Protein AF-A0A9D3W595-F1 (afdb_monomer_lite)

pLDDT: mean 76.64, std 11.25, range [48.91, 92.5]

Foldseek 3Di:
DVVLVVLVVVVLVLLVLLLVLLVCVVVLLVLLVQLLVLQVVLVPDDPVSNVVSNVVSLVSLVVSLVVLVVSLVSLVVSLVVLVVSLVVSVVVLVVVLVVLVVVLVVLVVVVVVLVVVVVVVVVVVVVVVVVVVPPDPDPPPVVVVVVVVVVVVSVVVVVVSVVVNVVSVVVNVVSVVVCVLCVVLVVVLSVLSVQLSVLSVQLSVLSCCVNPVVPPVVVSSVSNVVSSVVNVVSSVVSSVSSVVSVVVVVVD

InterPro domains:
  IPR007749 Protein of unknown function DUF677 [PF05055] (2-248)
  IPR007749 Protein of unknown function DUF677 [PTHR31113] (1-241)

Secondary structure (DSSP, 8-state):
-HHHHHHHHHHHHHHHHHHHHHHHHHHHHHHHHHHHHHHHTGGGS-HHHHHHHHHHHHHHHHHHHHHHHHHHHHHHHHHHHHHHHHHHHHHHHHHHHHHHHHHHHHHHHHHHHHHHHHHHHHHHHHHHHHHHTTT-SS-HHHHHHHHHHHHHHHHHHHHHHHHHHHHHHHHHHHHHHHHHHHHHHHHHHHHH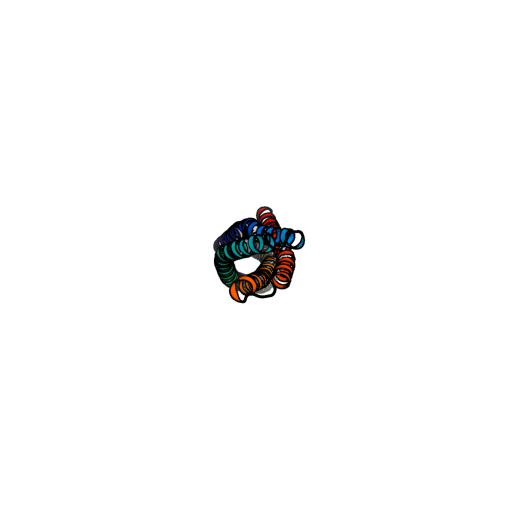HHHHHHHHHHHHHHHHHHHHH---HHHHHHHHHHHHHHHHHHHHHHHHHHHHHHHHHHH-

Organism: NCBI:txid47602

Sequence (252 aa):
MKEYFTDFEMTLKFCTALKDCLQHAPHNHGIIESALICYDEEDKLEVGTVEKNSVKALEELRRFKAVEELFVEEFLELKRMAHRRYESMQGKVHAWKKKLEKNVESWETRRRLSITLFVAAFILLVVFSVVELIIFAKPVITALASVLTSAIVPVETWCSKCWKRNKEKIKMKKLTIIMYIYGSSATTIWMHVQQLEIKKKSLLHSVDYVVTEGYTLKVGMDDINEKLKLVTPTVTDLLRETDEWSRKFRTD

Radius of gyration: 34.75 Å; chains: 1; bounding box: 66×36×113 Å

Structure (mmCIF, N/CA/C/O backbone):
data_AF-A0A9D3W595-F1
#
_entry.id   AF-A0A9D3W595-F1
#
loop_
_atom_site.group_PDB
_atom_site.id
_atom_site.type_symbol
_atom_site.label_atom_id
_atom_site.label_alt_id
_atom_site.label_comp_id
_atom_site.label_asym_id
_atom_site.label_entity_id
_atom_site.label_seq_id
_atom_site.pdbx_PDB_ins_code
_atom_site.Cartn_x
_atom_site.Cartn_y
_atom_site.Cartn_z
_atom_site.occupancy
_atom_site.B_iso_or_equiv
_atom_site.auth_seq_id
_atom_site.auth_comp_id
_atom_site.auth_asym_id
_atom_site.auth_atom_id
_atom_site.pdbx_PDB_model_num
ATOM 1 N N . MET A 1 1 ? 1.837 2.789 -23.198 1.00 53.19 1 MET A N 1
ATOM 2 C CA . MET A 1 1 ? 1.910 4.078 -22.470 1.00 53.19 1 MET A CA 1
ATOM 3 C C . MET A 1 1 ? 0.529 4.475 -21.973 1.00 53.19 1 MET A C 1
ATOM 5 O O . MET A 1 1 ? 0.410 4.610 -20.773 1.00 53.19 1 MET A O 1
ATOM 9 N N . LYS A 1 2 ? -0.517 4.545 -22.819 1.00 56.75 2 LYS A N 1
ATOM 10 C CA . LYS A 1 2 ? -1.908 4.737 -22.345 1.00 56.75 2 LYS A CA 1
ATOM 11 C C . LYS A 1 2 ? -2.347 3.703 -21.291 1.00 56.75 2 LYS A C 1
ATOM 13 O O . LYS A 1 2 ? -2.746 4.109 -20.216 1.00 56.75 2 LYS A O 1
ATOM 18 N N . GLU A 1 3 ? -2.133 2.406 -21.528 1.00 58.59 3 GLU A N 1
ATOM 19 C CA . GLU A 1 3 ? -2.429 1.355 -20.526 1.00 58.59 3 GLU A CA 1
ATOM 20 C C . GLU A 1 3 ? -1.683 1.528 -19.193 1.00 58.59 3 GLU A C 1
ATOM 22 O O . GLU A 1 3 ? -2.193 1.136 -18.153 1.00 58.59 3 GLU A O 1
ATOM 27 N N . TYR A 1 4 ? -0.497 2.147 -19.208 1.00 58.09 4 TYR A N 1
ATOM 28 C CA . TYR A 1 4 ? 0.258 2.422 -17.986 1.00 58.09 4 TYR A CA 1
ATOM 29 C C . TYR A 1 4 ? -0.389 3.553 -17.181 1.00 58.09 4 TYR A C 1
ATOM 31 O O . TYR A 1 4 ? -0.500 3.451 -15.968 1.00 58.09 4 TYR A O 1
ATOM 39 N N . PHE A 1 5 ? -0.874 4.601 -17.855 1.00 58.75 5 PHE A N 1
ATOM 40 C CA . PHE A 1 5 ? -1.645 5.658 -17.200 1.00 58.75 5 PHE A CA 1
ATOM 41 C C . PHE A 1 5 ? -2.949 5.120 -16.598 1.00 58.75 5 PHE A C 1
ATOM 43 O O . PHE A 1 5 ? -3.325 5.545 -15.516 1.00 58.75 5 PHE A O 1
ATOM 50 N N . THR A 1 6 ? -3.586 4.134 -17.236 1.00 63.81 6 THR A N 1
ATOM 51 C CA . THR A 1 6 ? -4.773 3.461 -16.687 1.00 63.81 6 THR A CA 1
ATOM 52 C C . THR A 1 6 ? -4.444 2.604 -15.461 1.00 63.81 6 THR A C 1
ATOM 54 O O . THR A 1 6 ? -5.160 2.642 -14.461 1.00 63.81 6 THR A O 1
ATOM 57 N N . ASP A 1 7 ? -3.355 1.831 -15.496 1.00 65.06 7 ASP A N 1
ATOM 58 C CA . ASP A 1 7 ? -2.923 1.046 -14.333 1.00 65.06 7 ASP A CA 1
ATOM 59 C C . ASP A 1 7 ? -2.454 1.948 -13.172 1.00 65.06 7 ASP A C 1
ATOM 61 O O . ASP A 1 7 ? -2.694 1.640 -12.001 1.00 65.06 7 ASP A O 1
ATOM 65 N N . PHE A 1 8 ? -1.890 3.108 -13.500 1.00 65.00 8 PHE A N 1
ATOM 66 C CA . PHE A 1 8 ? -1.497 4.153 -12.563 1.00 65.00 8 PHE A CA 1
ATOM 67 C C . PHE A 1 8 ? -2.690 4.861 -11.902 1.00 65.00 8 PHE A C 1
ATOM 69 O O . PHE A 1 8 ? -2.754 4.934 -10.678 1.00 65.00 8 PHE A O 1
ATOM 76 N N . GLU A 1 9 ? -3.671 5.310 -12.687 1.00 68.00 9 GLU A N 1
ATOM 77 C CA . GLU A 1 9 ? -4.906 5.928 -12.186 1.00 68.00 9 GLU A CA 1
ATOM 78 C C . GLU A 1 9 ? -5.642 4.993 -11.216 1.00 68.00 9 GLU A C 1
ATOM 80 O O . GLU A 1 9 ? -6.151 5.415 -10.182 1.00 68.00 9 GLU A O 1
ATOM 85 N N . MET A 1 10 ? -5.633 3.693 -11.508 1.00 67.69 10 MET A N 1
ATOM 86 C CA . MET A 1 10 ? -6.210 2.674 -10.631 1.00 67.69 10 MET A CA 1
ATOM 87 C C . MET A 1 10 ? -5.425 2.498 -9.322 1.00 67.69 10 MET A C 1
ATOM 89 O O . MET A 1 10 ? -6.029 2.215 -8.293 1.00 67.69 10 MET A O 1
ATOM 93 N N . THR A 1 11 ? -4.102 2.692 -9.328 1.00 69.00 11 THR A N 1
ATOM 94 C CA . THR A 1 11 ? -3.296 2.663 -8.092 1.00 69.00 11 THR A CA 1
ATOM 95 C C . THR A 1 11 ? -3.588 3.887 -7.221 1.00 69.00 11 THR A C 1
ATOM 97 O O . THR A 1 11 ? -3.739 3.751 -6.013 1.00 69.00 11 THR A O 1
ATOM 100 N N . LEU A 1 12 ? -3.749 5.068 -7.828 1.00 72.19 12 LEU A N 1
ATOM 101 C CA . LEU A 1 12 ? -4.189 6.269 -7.110 1.00 72.19 12 LEU A CA 1
ATOM 102 C C . LEU A 1 12 ? -5.572 6.077 -6.483 1.00 72.19 12 LEU A C 1
ATOM 104 O O . LEU A 1 12 ? -5.742 6.386 -5.309 1.00 72.19 12 LEU A O 1
ATOM 108 N N . LYS A 1 13 ? -6.526 5.499 -7.225 1.00 77.06 13 LYS A N 1
ATOM 109 C CA . LYS A 1 13 ? -7.856 5.153 -6.695 1.00 77.06 13 LYS A CA 1
ATOM 110 C C . LYS A 1 13 ? -7.771 4.204 -5.501 1.00 77.06 13 LYS A C 1
ATOM 112 O O . LYS A 1 13 ? -8.481 4.412 -4.526 1.00 77.06 13 LYS A O 1
ATOM 117 N N . PHE A 1 14 ? -6.882 3.208 -5.549 1.00 76.50 14 PHE A N 1
ATOM 118 C CA . PHE A 1 14 ? -6.634 2.334 -4.401 1.00 76.50 14 PHE A CA 1
ATOM 119 C C . PHE A 1 14 ? -6.096 3.110 -3.196 1.00 76.50 14 PHE A C 1
ATOM 121 O O . PHE A 1 14 ? -6.620 2.949 -2.104 1.00 76.50 14 PHE A O 1
ATOM 128 N N . CYS A 1 15 ? -5.084 3.960 -3.375 1.00 75.69 15 CYS A N 1
ATOM 129 C CA . CYS A 1 15 ? -4.533 4.754 -2.277 1.00 75.69 15 CYS A CA 1
ATOM 130 C C . CYS A 1 15 ? -5.567 5.711 -1.673 1.00 75.69 15 CYS A C 1
ATOM 132 O O . CYS A 1 15 ? -5.591 5.882 -0.459 1.00 75.69 15 CYS A O 1
ATOM 134 N N . THR A 1 16 ? -6.450 6.287 -2.491 1.00 82.75 16 THR A N 1
ATOM 135 C CA . THR A 1 16 ? -7.589 7.073 -2.003 1.00 82.75 16 THR A CA 1
ATOM 136 C C . THR A 1 16 ? -8.548 6.212 -1.187 1.00 82.75 16 THR A C 1
ATOM 138 O O . THR A 1 16 ? -8.807 6.547 -0.042 1.00 82.75 16 THR A O 1
ATOM 141 N N . ALA A 1 17 ? -8.989 5.067 -1.712 1.00 83.50 17 ALA A N 1
ATOM 142 C CA . ALA A 1 17 ? -9.904 4.182 -0.991 1.00 83.50 17 ALA A CA 1
ATOM 143 C C . ALA A 1 17 ? -9.291 3.624 0.309 1.00 83.50 17 ALA A C 1
ATOM 145 O O . ALA A 1 17 ? -9.959 3.542 1.333 1.00 83.50 17 ALA A O 1
ATOM 146 N N . LEU A 1 18 ? -7.995 3.298 0.296 1.00 82.94 18 LEU A N 1
ATOM 147 C CA . LEU A 1 18 ? -7.250 2.894 1.485 1.00 82.94 18 LEU A CA 1
ATOM 148 C C . LEU A 1 18 ? -7.195 4.024 2.514 1.00 82.94 18 LEU A C 1
ATOM 150 O O . LEU A 1 18 ? -7.397 3.775 3.697 1.00 82.94 18 LEU A O 1
ATOM 154 N N . LYS A 1 19 ? -6.937 5.261 2.079 1.00 84.56 19 LYS A N 1
ATOM 155 C CA . LYS A 1 19 ? -6.944 6.432 2.957 1.00 84.56 19 LYS A CA 1
ATOM 156 C C . LYS A 1 19 ? -8.323 6.656 3.571 1.00 84.56 19 LYS A C 1
ATOM 158 O O . LYS A 1 19 ? -8.397 6.847 4.780 1.00 84.56 19 LYS A O 1
ATOM 163 N N . ASP A 1 20 ? -9.378 6.603 2.767 1.00 85.12 20 ASP A N 1
ATOM 164 C CA . ASP A 1 20 ? -10.755 6.794 3.225 1.00 85.12 20 ASP A CA 1
ATOM 165 C C . ASP A 1 20 ? -11.130 5.722 4.261 1.00 85.12 20 ASP A C 1
ATOM 167 O O . ASP A 1 20 ? -11.595 6.059 5.350 1.00 85.12 20 ASP A O 1
ATOM 171 N N . CYS A 1 21 ? -10.803 4.452 3.995 1.00 84.12 21 CYS A N 1
ATOM 172 C CA . CYS A 1 21 ? -10.970 3.350 4.945 1.00 84.12 21 CYS A CA 1
ATOM 173 C C . CYS A 1 21 ? -10.198 3.619 6.253 1.00 84.12 21 CYS A C 1
ATOM 175 O O . CYS A 1 21 ? -10.770 3.619 7.343 1.00 84.12 21 CYS A O 1
ATOM 177 N N . LEU A 1 22 ? -8.906 3.960 6.176 1.00 82.88 22 LEU A N 1
ATOM 178 C CA . LEU A 1 22 ? -8.076 4.250 7.355 1.00 82.88 22 LEU A CA 1
ATOM 179 C C . LEU A 1 22 ? -8.536 5.477 8.151 1.00 82.88 22 LEU A C 1
ATOM 181 O O . LEU A 1 22 ? -8.319 5.522 9.359 1.00 82.88 22 LEU A O 1
ATOM 185 N N . GLN A 1 23 ? -9.171 6.463 7.514 1.00 82.62 23 GLN A N 1
ATOM 186 C CA . GLN A 1 23 ? -9.738 7.631 8.196 1.00 82.62 23 GLN A CA 1
ATOM 187 C C . GLN A 1 23 ? -10.913 7.280 9.116 1.00 82.62 23 GLN A C 1
ATOM 189 O O . GLN A 1 23 ? -11.239 8.076 9.994 1.00 82.62 23 GLN A O 1
ATOM 194 N N . HIS A 1 24 ? -11.511 6.097 8.962 1.00 75.31 24 HIS A N 1
ATOM 195 C CA . HIS A 1 24 ? -12.567 5.606 9.847 1.00 75.31 24 HIS A CA 1
ATOM 196 C C . HIS A 1 24 ? -11.994 4.900 11.090 1.00 75.31 24 HIS A C 1
ATOM 198 O O . HIS A 1 24 ? -12.645 4.857 12.133 1.00 75.31 24 HIS A O 1
ATOM 204 N N . ALA A 1 25 ? -10.741 4.432 11.045 1.00 75.25 25 ALA A N 1
ATOM 205 C CA . ALA A 1 25 ? -10.099 3.750 12.171 1.00 75.25 25 ALA A CA 1
ATOM 206 C C . ALA A 1 25 ? -10.008 4.592 13.470 1.00 75.25 25 ALA A C 1
ATOM 208 O O . ALA A 1 25 ? -10.233 4.022 14.538 1.00 75.25 25 ALA A O 1
ATOM 209 N N . PRO A 1 26 ? -9.752 5.920 13.440 1.00 72.75 26 PRO A N 1
ATOM 210 C CA . PRO A 1 26 ? -9.815 6.769 14.632 1.00 72.75 26 PRO A CA 1
ATOM 211 C C . PRO A 1 26 ? -11.189 6.794 15.311 1.00 72.75 26 PRO A C 1
ATOM 213 O O . PRO A 1 26 ? -11.261 6.880 16.534 1.00 72.75 26 PRO A O 1
ATOM 216 N N . HIS A 1 27 ? -12.281 6.694 14.545 1.00 72.81 27 HIS A N 1
ATOM 217 C CA . HIS A 1 27 ? -13.623 6.631 15.126 1.00 72.81 27 HIS A CA 1
ATOM 218 C C . HIS A 1 27 ? -13.814 5.328 15.914 1.00 72.81 27 HIS A C 1
ATOM 220 O O . HIS A 1 27 ? -14.275 5.359 17.054 1.00 72.81 27 HIS A O 1
ATOM 226 N N . ASN A 1 28 ? -13.354 4.203 15.361 1.00 75.69 28 ASN A N 1
ATOM 227 C CA . ASN A 1 28 ? -13.365 2.910 16.047 1.00 75.69 28 ASN A CA 1
ATOM 228 C C . ASN A 1 28 ? -12.458 2.921 17.287 1.00 75.69 28 ASN A C 1
ATOM 230 O O . ASN A 1 28 ? -12.824 2.367 18.322 1.00 75.69 28 ASN A O 1
ATOM 234 N N . HIS A 1 29 ? -11.300 3.589 17.208 1.00 81.25 29 HIS A N 1
ATOM 235 C CA . HIS A 1 29 ? -10.401 3.767 18.352 1.00 81.25 29 HIS A CA 1
ATOM 236 C C . HIS A 1 29 ? -11.083 4.507 19.512 1.00 81.25 29 HIS A C 1
ATOM 238 O O . HIS A 1 29 ? -10.918 4.102 20.657 1.00 81.25 29 HIS A O 1
ATOM 244 N N . GLY A 1 30 ? -11.936 5.499 19.235 1.00 81.88 30 GLY A N 1
ATOM 245 C CA . GLY A 1 30 ? -12.701 6.187 20.280 1.00 81.88 30 GLY A CA 1
ATOM 246 C C . GLY A 1 30 ? -13.684 5.279 21.035 1.00 81.88 30 GLY A C 1
ATOM 247 O O . GLY A 1 30 ? -13.904 5.471 22.230 1.00 81.88 30 GLY A O 1
ATOM 248 N N . ILE A 1 31 ? -14.250 4.261 20.375 1.00 82.94 31 ILE A N 1
ATOM 249 C CA . ILE A 1 31 ? -15.171 3.300 21.011 1.00 82.94 31 ILE A CA 1
ATOM 250 C C . ILE A 1 31 ? -14.407 2.397 21.989 1.00 82.94 31 ILE A C 1
ATOM 252 O O . ILE A 1 31 ? -14.828 2.213 23.129 1.00 82.94 31 ILE A O 1
ATOM 256 N N . ILE A 1 32 ? -13.252 1.870 21.577 1.00 87.81 32 ILE A N 1
ATOM 257 C CA . ILE A 1 32 ? -12.442 0.998 22.438 1.00 87.81 32 ILE A CA 1
ATOM 258 C C . ILE A 1 32 ? -11.729 1.772 23.557 1.00 87.81 32 ILE A C 1
ATOM 260 O O . ILE A 1 32 ? -11.641 1.271 24.673 1.00 87.81 32 ILE A O 1
ATOM 264 N N . GLU A 1 33 ? -11.303 3.017 23.320 1.00 87.81 33 GLU A N 1
ATOM 265 C CA . GLU A 1 33 ? -10.807 3.908 24.379 1.00 87.81 33 GLU A CA 1
ATOM 266 C C . GLU A 1 33 ? -11.900 4.217 25.409 1.00 87.81 33 GLU A C 1
ATOM 268 O O . GLU A 1 33 ? -11.629 4.227 26.607 1.00 87.81 33 GLU A O 1
ATOM 273 N N . SER A 1 34 ? -13.151 4.389 24.968 1.00 85.62 34 SER A N 1
ATOM 274 C CA . SER A 1 34 ? -14.289 4.567 25.879 1.00 85.62 34 SER A CA 1
ATOM 275 C C . SER A 1 34 ? -14.518 3.335 26.758 1.00 85.62 34 SER A C 1
ATOM 277 O O . SER A 1 34 ? -14.794 3.486 27.949 1.00 85.62 34 SER A O 1
ATOM 279 N N . ALA A 1 35 ? -14.359 2.125 26.206 1.00 84.56 35 ALA A N 1
ATOM 280 C CA . ALA A 1 35 ? -14.420 0.883 26.977 1.00 84.56 35 ALA A CA 1
ATOM 281 C C . ALA A 1 35 ? -13.312 0.816 28.043 1.00 84.56 35 ALA A C 1
ATOM 283 O O . ALA A 1 35 ? -13.590 0.474 29.192 1.00 84.56 35 ALA A O 1
ATOM 284 N N . LEU A 1 36 ? -12.083 1.202 27.680 1.00 86.38 36 LEU A N 1
ATOM 285 C CA . LEU A 1 36 ? -10.942 1.252 28.599 1.00 86.38 36 LEU A CA 1
ATOM 286 C C . LEU A 1 36 ? -11.150 2.284 29.717 1.00 86.38 36 LEU A C 1
ATOM 288 O O . LEU A 1 36 ? -10.900 1.970 30.873 1.00 86.38 36 LEU A O 1
ATOM 292 N N . ILE A 1 37 ? -11.660 3.481 29.405 1.00 84.75 37 ILE A N 1
ATOM 293 C CA . ILE A 1 37 ? -11.951 4.523 30.408 1.00 84.75 37 ILE A CA 1
ATOM 294 C C . ILE A 1 37 ? -13.039 4.062 31.383 1.00 84.75 37 ILE A C 1
ATOM 296 O O . ILE A 1 37 ? -12.880 4.226 32.590 1.00 84.75 37 ILE A O 1
ATOM 300 N N . CYS A 1 38 ? -14.122 3.452 30.881 1.00 79.19 38 CYS A N 1
ATOM 301 C CA . CYS A 1 38 ? -15.185 2.924 31.743 1.00 79.19 38 CYS A CA 1
ATOM 302 C C . CYS A 1 38 ? -14.648 1.880 32.736 1.00 79.19 38 CYS A C 1
ATOM 304 O O . CYS A 1 38 ? -15.142 1.807 33.857 1.00 79.19 38 CYS A O 1
ATOM 306 N N . TYR A 1 39 ? -13.629 1.114 32.336 1.00 75.50 39 TYR A N 1
ATOM 307 C CA . TYR A 1 39 ? -12.964 0.130 33.184 1.00 75.50 39 TYR A CA 1
ATOM 308 C C . TYR A 1 39 ? -11.933 0.747 34.153 1.00 75.50 39 TYR A C 1
ATOM 310 O O . TYR A 1 39 ? -11.857 0.357 35.311 1.00 75.50 39 TYR A O 1
ATOM 318 N N . ASP A 1 40 ? -11.160 1.753 33.741 1.00 71.19 40 ASP A N 1
ATOM 319 C CA . ASP A 1 40 ? -10.151 2.402 34.602 1.00 71.19 40 ASP A CA 1
ATOM 320 C C . ASP A 1 40 ? -10.785 3.201 35.765 1.00 71.19 40 ASP A C 1
ATOM 322 O O . ASP A 1 40 ? -10.193 3.383 36.834 1.00 71.19 40 ASP A O 1
ATOM 326 N N . GLU A 1 41 ? -12.023 3.672 35.578 1.00 66.12 41 GLU A N 1
ATOM 327 C CA . GLU A 1 41 ? -12.846 4.285 36.630 1.00 66.12 41 GLU A CA 1
ATOM 328 C C . GLU A 1 41 ? -13.334 3.262 37.678 1.00 66.12 41 GLU A C 1
ATOM 330 O O . GLU A 1 41 ? -13.739 3.641 38.776 1.00 66.12 41 GLU A O 1
ATOM 335 N N . GLU A 1 42 ? -13.258 1.967 37.370 1.00 55.41 42 GLU A N 1
ATOM 336 C CA . GLU A 1 42 ? -13.747 0.846 38.174 1.00 55.41 42 GLU A CA 1
ATOM 337 C C . GLU A 1 42 ? -12.801 0.460 39.326 1.00 55.41 42 GLU A C 1
ATOM 339 O O . GLU A 1 42 ? -13.266 0.158 40.424 1.00 55.41 42 GLU A O 1
ATOM 344 N N . ASP A 1 43 ? -11.478 0.583 39.135 1.00 53.66 43 ASP A N 1
ATOM 345 C CA . ASP A 1 43 ? -10.440 0.291 40.154 1.00 53.66 43 ASP A CA 1
ATOM 346 C C . ASP A 1 43 ? -10.459 1.317 41.325 1.00 53.66 43 ASP A C 1
ATOM 348 O O . ASP A 1 43 ? -9.699 1.193 42.287 1.00 53.66 43 ASP A O 1
ATOM 352 N N . LYS A 1 44 ? -11.320 2.352 41.260 1.00 55.84 44 LYS A N 1
ATOM 353 C CA . LYS A 1 44 ? -11.385 3.492 42.203 1.00 55.84 44 LYS A CA 1
ATOM 354 C C . LYS A 1 44 ? -12.693 3.610 43.005 1.00 55.84 44 LYS A C 1
ATOM 356 O O . LYS A 1 44 ? -12.813 4.557 43.784 1.00 55.84 44 LYS A O 1
ATOM 361 N N . LEU A 1 45 ? -13.672 2.715 42.831 1.00 53.62 45 LEU A N 1
ATOM 362 C CA . LEU A 1 45 ? -15.041 2.891 43.356 1.00 53.62 45 LEU A CA 1
ATOM 363 C C . LEU A 1 45 ? -15.571 1.697 44.179 1.00 53.62 45 LEU A C 1
ATOM 365 O O . LEU A 1 45 ? -15.079 0.577 44.086 1.00 53.62 45 LEU A O 1
ATOM 369 N N . GLU A 1 46 ? -16.595 1.955 45.009 1.00 51.59 46 GLU A N 1
ATOM 370 C CA . GLU A 1 46 ? -17.274 0.963 45.864 1.00 51.59 46 GLU A CA 1
ATOM 371 C C . GLU A 1 46 ? -17.899 -0.202 45.066 1.00 51.59 46 GLU A C 1
ATOM 373 O O . GLU A 1 46 ? -18.345 -0.024 43.931 1.00 51.59 46 GLU A O 1
ATOM 378 N N . VAL A 1 47 ? -18.022 -1.376 45.706 1.00 54.62 47 VAL A N 1
ATOM 379 C CA . VAL A 1 47 ? -18.420 -2.682 45.126 1.00 54.62 47 VAL A CA 1
ATOM 380 C C . VAL A 1 47 ? -19.671 -2.638 44.225 1.00 54.62 47 VAL A C 1
ATOM 382 O O . VAL A 1 47 ? -19.722 -3.350 43.230 1.00 54.62 47 VAL A O 1
ATOM 385 N N . GLY A 1 48 ? -20.663 -1.785 44.512 1.00 53.91 48 GLY A N 1
ATOM 386 C CA . GLY A 1 48 ? -21.880 -1.655 43.688 1.00 53.91 48 GLY A CA 1
ATOM 387 C C . GLY A 1 48 ? -21.716 -0.839 42.396 1.00 53.91 48 GLY A C 1
ATOM 388 O O . GLY A 1 48 ? -22.534 -0.946 41.485 1.00 53.91 48 GLY A O 1
ATOM 389 N N . THR A 1 49 ? -20.661 -0.029 42.291 1.00 58.62 49 THR A N 1
ATOM 390 C CA . THR A 1 49 ? -20.354 0.777 41.094 1.00 58.62 49 THR A CA 1
ATOM 391 C C . THR A 1 49 ? -19.479 -0.003 40.105 1.00 58.62 49 THR A C 1
ATOM 393 O O . THR A 1 49 ? -19.556 0.226 38.899 1.00 58.62 49 THR A O 1
ATOM 396 N N . VAL A 1 50 ? -18.729 -0.986 40.616 1.00 60.47 50 VAL A N 1
ATOM 397 C CA . VAL A 1 50 ? -17.861 -1.903 39.859 1.00 60.47 50 VAL A CA 1
ATOM 398 C C . VAL A 1 50 ? -18.653 -2.769 38.869 1.00 60.47 50 VAL A C 1
ATOM 400 O O . VAL A 1 50 ? -18.266 -2.937 37.718 1.00 60.47 50 VAL A O 1
ATOM 403 N N . GLU A 1 51 ? -19.819 -3.280 39.266 1.00 65.56 51 GLU A N 1
ATOM 404 C CA . GLU A 1 51 ? -20.649 -4.118 38.384 1.00 65.56 51 GLU A CA 1
ATOM 405 C C . GLU A 1 51 ? -21.305 -3.311 37.245 1.00 65.56 51 GLU A C 1
ATOM 407 O O . GLU A 1 51 ? -21.456 -3.784 36.121 1.00 65.56 51 GLU A O 1
ATOM 412 N N . LYS A 1 52 ? -21.660 -2.046 37.498 1.00 70.19 52 LYS A N 1
ATOM 413 C CA . LYS A 1 52 ? -22.299 -1.178 36.497 1.00 70.19 52 LYS A CA 1
ATOM 414 C C . LYS A 1 52 ? -21.322 -0.722 35.410 1.00 70.19 52 LYS A C 1
ATOM 416 O O . LYS A 1 52 ? -21.694 -0.650 34.236 1.00 70.19 52 LYS A O 1
ATOM 421 N N . ASN A 1 53 ? -20.094 -0.394 35.796 1.00 69.81 53 ASN A N 1
ATOM 422 C CA . ASN A 1 53 ? -19.061 0.061 34.870 1.00 69.81 53 ASN A CA 1
ATOM 423 C C . ASN A 1 53 ? -18.560 -1.080 33.967 1.00 69.81 53 ASN A C 1
ATOM 425 O O . ASN A 1 53 ? -18.314 -0.848 32.782 1.00 69.81 53 ASN A O 1
ATOM 429 N N . SER A 1 54 ? -18.561 -2.320 34.460 1.00 75.38 54 SER A N 1
ATOM 430 C CA . SER A 1 54 ? -18.032 -3.480 33.731 1.00 75.38 54 SER A CA 1
ATOM 431 C C . SER A 1 54 ? -19.018 -3.934 32.670 1.00 75.38 54 SER A C 1
ATOM 433 O O . SER A 1 54 ? -18.633 -4.229 31.537 1.00 75.38 54 SER A O 1
ATOM 435 N N . VAL A 1 55 ? -20.315 -3.874 32.986 1.00 82.25 55 VAL A N 1
ATOM 436 C CA . VAL A 1 55 ? -21.398 -4.024 32.007 1.00 82.25 55 VAL A CA 1
ATOM 437 C C . VAL A 1 55 ? -21.274 -2.984 30.891 1.00 82.25 55 VAL A C 1
ATOM 439 O O . VAL A 1 55 ? -21.369 -3.341 29.716 1.00 82.25 55 VAL A O 1
ATOM 442 N N . LYS A 1 56 ? -21.004 -1.719 31.237 1.00 84.88 56 LYS A N 1
ATOM 443 C CA . LYS A 1 56 ? -20.830 -0.639 30.257 1.00 84.88 56 LYS A CA 1
ATOM 444 C C . LYS A 1 56 ? -19.577 -0.838 29.394 1.00 84.88 56 LYS A C 1
ATOM 446 O O . LYS A 1 56 ? -19.647 -0.675 28.180 1.00 84.88 56 LYS A O 1
ATOM 451 N N . ALA A 1 57 ? -18.452 -1.243 29.984 1.00 85.50 57 ALA A N 1
ATOM 452 C CA . ALA A 1 57 ? -17.225 -1.544 29.248 1.00 85.50 57 ALA A CA 1
ATOM 453 C C . ALA A 1 57 ? -17.426 -2.712 28.264 1.00 85.50 57 ALA A C 1
ATOM 455 O O . ALA A 1 57 ? -17.009 -2.631 27.110 1.00 85.50 57 ALA A O 1
ATOM 456 N N . LEU A 1 58 ? -18.132 -3.771 28.676 1.00 87.06 58 LEU A N 1
ATOM 457 C CA . LEU A 1 58 ? -18.484 -4.895 27.801 1.00 87.06 58 LEU A CA 1
ATOM 458 C C . LEU A 1 58 ? -19.440 -4.491 26.669 1.00 87.06 58 LEU A C 1
ATOM 460 O O . LEU A 1 58 ? -19.322 -5.002 25.555 1.00 87.06 58 LEU A O 1
ATOM 464 N N . GLU A 1 59 ? -20.388 -3.590 26.925 1.00 89.31 59 GLU A N 1
ATOM 465 C CA . GLU A 1 59 ? -21.273 -3.039 25.893 1.00 89.31 59 GLU A CA 1
ATOM 466 C C . GLU A 1 59 ? -20.485 -2.244 24.841 1.00 89.31 59 GLU A C 1
ATOM 468 O O . GLU A 1 59 ? -20.653 -2.467 23.639 1.00 89.31 59 GLU A O 1
ATOM 473 N N . GLU A 1 60 ? -19.562 -1.389 25.280 1.00 89.50 60 GLU A N 1
ATOM 474 C CA . GLU A 1 60 ? -18.664 -0.640 24.397 1.00 89.50 60 GLU A CA 1
ATOM 475 C C . GLU A 1 60 ? -17.745 -1.575 23.590 1.00 89.50 60 GLU A C 1
ATOM 477 O O . GLU A 1 60 ? -17.592 -1.387 22.382 1.00 89.50 60 GLU A O 1
ATOM 482 N N . LEU A 1 61 ? -17.213 -2.646 24.196 1.00 90.25 61 LEU A N 1
ATOM 483 C CA . LEU A 1 61 ? -16.435 -3.665 23.479 1.00 90.25 61 LEU A CA 1
ATOM 484 C C . LEU A 1 61 ? -17.253 -4.397 22.407 1.00 90.25 61 LEU A C 1
ATOM 486 O O . LEU A 1 61 ? -16.750 -4.634 21.306 1.00 90.25 61 LEU A O 1
ATOM 490 N N . ARG A 1 62 ? -18.522 -4.729 22.682 1.00 90.38 62 ARG A N 1
ATOM 491 C CA . ARG A 1 62 ? -19.426 -5.318 21.677 1.00 90.38 62 ARG A CA 1
ATOM 492 C C . ARG A 1 62 ? -19.692 -4.349 20.530 1.00 90.38 62 ARG A C 1
ATOM 494 O O . ARG A 1 62 ? -19.681 -4.764 19.372 1.00 90.38 62 ARG A O 1
ATOM 501 N N . ARG A 1 63 ? -19.892 -3.062 20.837 1.00 89.81 63 ARG A N 1
ATOM 502 C CA . ARG A 1 63 ? -20.073 -2.020 19.817 1.00 89.81 63 ARG A CA 1
ATOM 503 C C . ARG A 1 63 ? -18.817 -1.859 18.968 1.00 89.81 63 ARG A C 1
ATOM 505 O O . ARG A 1 63 ? -18.923 -1.813 17.747 1.00 89.81 63 ARG A O 1
ATOM 512 N N . PHE A 1 64 ? -17.641 -1.835 19.595 1.00 90.12 64 PHE A N 1
ATOM 513 C CA . PHE A 1 64 ? -16.362 -1.807 18.891 1.00 90.12 64 PHE A CA 1
ATOM 514 C C . PHE A 1 64 ? -16.231 -3.005 17.951 1.00 90.12 64 PHE A C 1
ATOM 516 O O . PHE A 1 64 ? -15.976 -2.805 16.769 1.00 90.12 64 PHE A O 1
ATOM 523 N N . LYS A 1 65 ? -16.470 -4.229 18.443 1.00 88.62 65 LYS A N 1
ATOM 524 C CA . LYS A 1 65 ? -16.383 -5.454 17.637 1.00 88.62 65 LYS A CA 1
ATOM 525 C C . LYS A 1 65 ? -17.246 -5.368 16.374 1.00 88.62 65 LYS A C 1
ATOM 527 O O . LYS A 1 65 ? -16.739 -5.617 15.287 1.00 88.62 65 LYS A O 1
ATOM 532 N N . ALA A 1 66 ? -18.507 -4.951 16.503 1.00 88.88 66 ALA A N 1
ATOM 533 C CA . ALA A 1 66 ? -19.425 -4.846 15.368 1.00 88.88 66 ALA A CA 1
ATOM 534 C C . ALA A 1 66 ? -18.954 -3.845 14.295 1.00 88.88 66 ALA A C 1
ATOM 536 O O . ALA A 1 66 ? -19.057 -4.120 13.102 1.00 88.88 66 ALA A O 1
ATOM 537 N N . VAL A 1 67 ? -18.427 -2.687 14.704 1.00 87.31 67 VAL A N 1
ATOM 538 C CA . VAL A 1 67 ? -17.930 -1.667 13.762 1.00 87.31 67 VAL A CA 1
ATOM 539 C C . VAL A 1 67 ? -16.576 -2.073 13.167 1.00 87.31 67 VAL A C 1
ATOM 541 O O . VAL A 1 67 ? -16.302 -1.838 11.990 1.00 87.31 67 VAL A O 1
ATOM 544 N N . GLU A 1 68 ? -15.722 -2.704 13.965 1.00 86.88 68 GLU A N 1
ATOM 545 C CA . GLU A 1 68 ? -14.382 -3.113 13.560 1.00 86.88 68 GLU A CA 1
ATOM 546 C C . GLU A 1 68 ? -14.401 -4.311 12.597 1.00 86.88 68 GLU A C 1
ATOM 548 O O . GLU A 1 68 ? -13.583 -4.360 11.682 1.00 86.88 68 GLU A O 1
ATOM 553 N N . GLU A 1 69 ? -15.349 -5.242 12.732 1.00 85.31 69 GLU A N 1
ATOM 554 C CA . GLU A 1 69 ? -15.537 -6.339 11.770 1.00 85.31 69 GLU A CA 1
ATOM 555 C C . GLU A 1 69 ? -15.866 -5.819 10.361 1.00 85.31 69 GLU A C 1
ATOM 557 O O . GLU A 1 69 ? -15.261 -6.278 9.389 1.00 85.31 69 GLU A O 1
ATOM 562 N N . LEU A 1 70 ? -16.735 -4.805 10.252 1.00 85.62 70 LEU A N 1
ATOM 563 C CA . LEU A 1 70 ? -17.055 -4.144 8.979 1.00 85.62 70 LEU A CA 1
ATOM 564 C C . LEU A 1 70 ? -15.821 -3.469 8.365 1.00 85.62 70 LEU A C 1
ATOM 566 O O . LEU A 1 70 ? -15.550 -3.620 7.173 1.00 85.62 70 LEU A O 1
ATOM 570 N N . PHE A 1 71 ? -15.039 -2.766 9.190 1.00 85.56 71 PHE A N 1
ATOM 571 C CA . PHE A 1 71 ? -13.783 -2.155 8.757 1.00 85.56 71 PHE A CA 1
ATOM 572 C C . PHE A 1 71 ? -12.785 -3.205 8.246 1.00 85.56 71 PHE A C 1
ATOM 574 O O . PHE A 1 71 ? -12.163 -3.017 7.200 1.00 85.56 71 PHE A O 1
ATOM 581 N N . VAL A 1 72 ? -12.619 -4.323 8.962 1.00 85.62 72 VAL A N 1
ATOM 582 C CA . VAL A 1 72 ? -11.691 -5.391 8.563 1.00 85.62 72 VAL A CA 1
ATOM 583 C C . VAL A 1 72 ? -12.121 -6.031 7.246 1.00 85.62 72 VAL A C 1
ATOM 585 O O . VAL A 1 72 ? -11.258 -6.321 6.416 1.00 85.62 72 VAL A O 1
ATOM 588 N N . GLU A 1 73 ? -13.418 -6.232 7.018 1.00 87.44 73 GLU A N 1
ATOM 589 C CA . GLU A 1 73 ? -13.925 -6.764 5.751 1.00 87.44 73 GLU A CA 1
ATOM 590 C C . GLU A 1 73 ? -13.594 -5.838 4.569 1.00 87.44 73 GLU A C 1
ATOM 592 O O . GLU A 1 73 ? -12.958 -6.281 3.604 1.00 87.44 73 GLU A O 1
ATOM 597 N N . GLU A 1 74 ? -13.922 -4.547 4.684 1.00 86.44 74 GLU A N 1
ATOM 598 C CA . GLU A 1 74 ? -13.605 -3.531 3.672 1.00 86.44 74 GLU A CA 1
ATOM 599 C C . GLU A 1 74 ? -12.091 -3.458 3.411 1.00 86.44 74 GLU A C 1
ATOM 601 O O . GLU A 1 74 ? -11.621 -3.499 2.267 1.00 86.44 74 GLU A O 1
ATOM 606 N N . PHE A 1 75 ? -11.296 -3.430 4.481 1.00 85.06 75 PHE A N 1
ATOM 607 C CA . PHE A 1 75 ? -9.841 -3.387 4.403 1.00 85.06 75 PHE A CA 1
ATOM 608 C C . PHE A 1 75 ? -9.252 -4.618 3.695 1.00 85.06 75 PHE A C 1
ATOM 610 O O . PHE A 1 75 ? -8.340 -4.497 2.866 1.00 85.06 75 PHE A O 1
ATOM 617 N N . LEU A 1 76 ? -9.762 -5.819 3.984 1.00 85.88 76 LEU A N 1
ATOM 618 C CA . LEU A 1 76 ? -9.311 -7.057 3.346 1.00 85.88 76 LEU A CA 1
ATOM 619 C C . LEU A 1 76 ? -9.683 -7.104 1.862 1.00 85.88 76 LEU A C 1
ATOM 621 O O . LEU A 1 76 ? -8.903 -7.619 1.048 1.00 85.88 76 LEU A O 1
ATOM 625 N N . GLU A 1 77 ? -10.840 -6.559 1.489 1.00 88.00 77 GLU A N 1
ATOM 626 C CA . GLU A 1 77 ? -11.231 -6.424 0.091 1.00 88.00 77 GLU A CA 1
ATOM 627 C C . GLU A 1 77 ? -10.285 -5.474 -0.656 1.00 88.00 77 GLU A C 1
ATOM 629 O O . GLU A 1 77 ? -9.722 -5.850 -1.694 1.00 88.00 77 GLU A O 1
ATOM 634 N N . LEU A 1 78 ? -10.011 -4.299 -0.080 1.00 84.50 78 LEU A N 1
ATOM 635 C CA . LEU A 1 78 ? -9.039 -3.330 -0.593 1.00 84.50 78 LEU A CA 1
ATOM 636 C C . LEU A 1 78 ? -7.651 -3.955 -0.762 1.00 84.50 78 LEU A C 1
ATOM 638 O O . LEU A 1 78 ? -7.052 -3.858 -1.839 1.00 84.50 78 LEU A O 1
ATOM 642 N N . LYS A 1 79 ? -7.161 -4.682 0.248 1.00 83.25 79 LYS A N 1
ATOM 643 C CA . LYS A 1 79 ? -5.894 -5.424 0.177 1.00 83.25 79 LYS A CA 1
ATOM 644 C C . LYS A 1 79 ? -5.888 -6.418 -0.988 1.00 83.25 79 LYS A C 1
ATOM 646 O O . LYS A 1 79 ? -4.912 -6.482 -1.742 1.00 83.25 79 LYS A O 1
ATOM 651 N N . ARG A 1 80 ? -6.953 -7.208 -1.159 1.00 84.94 80 ARG A N 1
ATOM 652 C CA . ARG A 1 80 ? -7.046 -8.223 -2.225 1.00 84.94 80 ARG A CA 1
ATOM 653 C C . ARG A 1 80 ? -7.080 -7.582 -3.612 1.00 84.94 80 ARG A C 1
ATOM 655 O O . ARG A 1 80 ? -6.465 -8.108 -4.545 1.00 84.94 80 ARG A O 1
ATOM 662 N N . MET A 1 81 ? -7.784 -6.461 -3.755 1.00 81.06 81 MET A N 1
ATOM 663 C CA . MET A 1 81 ? -7.805 -5.673 -4.987 1.00 81.06 81 MET A CA 1
ATOM 664 C C . MET A 1 81 ? -6.414 -5.125 -5.321 1.00 81.06 81 MET A C 1
ATOM 666 O O . MET A 1 81 ? -5.939 -5.317 -6.444 1.00 81.06 81 MET A O 1
ATOM 670 N N . ALA A 1 82 ? -5.724 -4.526 -4.348 1.00 77.88 82 ALA A N 1
ATOM 671 C CA . ALA A 1 82 ? -4.362 -4.030 -4.529 1.00 77.88 82 ALA A CA 1
ATOM 672 C C . ALA A 1 82 ? -3.375 -5.130 -4.903 1.00 77.88 82 ALA A C 1
ATOM 674 O O . ALA A 1 82 ? -2.582 -4.943 -5.823 1.00 77.88 82 ALA A O 1
ATOM 675 N N . HIS A 1 83 ? -3.452 -6.287 -4.244 1.00 79.25 83 HIS A N 1
ATOM 676 C CA . HIS A 1 83 ? -2.565 -7.409 -4.524 1.00 79.25 83 HIS A CA 1
ATOM 677 C C . HIS A 1 83 ? -2.691 -7.888 -5.975 1.00 79.25 83 HIS A C 1
ATOM 679 O O . HIS A 1 83 ? -1.705 -7.902 -6.712 1.00 79.25 83 HIS A O 1
ATOM 685 N N . ARG A 1 84 ? -3.922 -8.161 -6.432 1.00 80.25 84 ARG A N 1
ATOM 686 C CA . ARG A 1 84 ? -4.181 -8.553 -7.828 1.00 80.25 84 ARG A CA 1
ATOM 687 C C . ARG A 1 84 ? -3.699 -7.496 -8.819 1.00 80.25 84 ARG A C 1
ATOM 689 O O . ARG A 1 84 ? -3.197 -7.817 -9.899 1.00 80.25 84 ARG A O 1
ATOM 696 N N . ARG A 1 85 ? -3.849 -6.217 -8.466 1.00 74.06 85 ARG A N 1
ATOM 697 C CA . ARG A 1 85 ? -3.419 -5.113 -9.324 1.00 74.06 85 ARG A CA 1
ATOM 698 C C . ARG A 1 85 ? -1.902 -5.022 -9.420 1.00 74.06 85 ARG A C 1
ATOM 700 O O . ARG A 1 85 ? -1.384 -4.838 -10.521 1.00 74.06 85 ARG A O 1
ATOM 707 N N . TYR A 1 86 ? -1.219 -5.186 -8.295 1.00 75.06 86 TYR A N 1
ATOM 708 C CA . TYR A 1 86 ? 0.231 -5.201 -8.207 1.00 75.06 86 TYR A CA 1
ATOM 709 C C . TYR A 1 86 ? 0.834 -6.301 -9.080 1.00 75.06 86 TYR A C 1
ATOM 711 O O . TYR A 1 86 ? 1.671 -6.006 -9.933 1.00 75.06 86 TYR A O 1
ATOM 719 N N . GLU A 1 87 ? 0.338 -7.534 -8.968 1.00 77.69 87 GLU A N 1
ATOM 720 C CA . GLU A 1 87 ? 0.794 -8.660 -9.793 1.00 77.69 87 GLU A CA 1
ATOM 721 C C . GLU A 1 87 ? 0.585 -8.401 -11.293 1.00 77.69 87 GLU A C 1
ATOM 723 O O . GLU A 1 87 ? 1.505 -8.554 -12.105 1.00 77.69 87 GLU A O 1
ATOM 728 N N . SER A 1 88 ? -0.605 -7.919 -11.673 1.00 78.06 88 SER A N 1
ATOM 729 C CA . SER A 1 88 ? -0.910 -7.567 -13.064 1.00 78.06 88 SER A CA 1
ATOM 730 C C . SER A 1 88 ? 0.021 -6.472 -13.600 1.00 78.06 88 SER A C 1
ATOM 732 O O . SER A 1 88 ? 0.487 -6.556 -14.741 1.00 78.06 88 SER A O 1
ATOM 734 N N . MET A 1 89 ? 0.268 -5.417 -12.820 1.00 74.88 89 MET A N 1
ATOM 735 C CA . MET A 1 89 ? 1.140 -4.308 -13.217 1.00 74.88 89 MET A CA 1
ATOM 736 C C . MET A 1 89 ? 2.582 -4.796 -13.384 1.00 74.88 89 MET A C 1
ATOM 738 O O . MET A 1 89 ? 3.212 -4.518 -14.408 1.00 74.88 89 MET A O 1
ATOM 742 N N . GLN A 1 90 ? 3.096 -5.559 -12.416 1.00 75.62 90 GLN A N 1
ATOM 743 C CA . GLN A 1 90 ? 4.456 -6.088 -12.459 1.00 75.62 90 GLN A CA 1
ATOM 744 C C . GLN A 1 90 ? 4.706 -6.935 -13.707 1.00 75.62 90 GLN A C 1
ATOM 746 O O . GLN A 1 90 ? 5.727 -6.736 -14.376 1.00 75.62 90 GLN A O 1
ATOM 751 N N . GLY A 1 91 ? 3.765 -7.818 -14.060 1.00 81.12 91 GLY A N 1
ATOM 752 C CA . GLY A 1 91 ? 3.856 -8.645 -15.262 1.00 81.12 91 GLY A CA 1
ATOM 753 C C . GLY A 1 91 ? 3.930 -7.811 -16.545 1.00 81.12 91 GLY A C 1
ATOM 754 O O . GLY A 1 91 ? 4.822 -8.012 -17.375 1.00 81.12 91 GLY A O 1
ATOM 755 N N . LYS A 1 92 ? 3.051 -6.810 -16.690 1.00 80.50 92 LYS A N 1
ATOM 756 C CA . LYS A 1 92 ? 3.041 -5.907 -17.857 1.00 80.50 92 LYS A CA 1
ATOM 757 C C . LYS A 1 92 ? 4.327 -5.090 -17.966 1.00 80.50 92 LYS A C 1
ATOM 759 O O . LYS A 1 92 ? 4.892 -4.957 -19.053 1.00 80.50 92 LYS A O 1
ATOM 764 N N . VAL A 1 93 ? 4.802 -4.554 -16.845 1.00 78.25 93 VAL A N 1
ATOM 765 C CA . VAL A 1 93 ? 6.024 -3.749 -16.771 1.00 78.25 93 VAL A CA 1
ATOM 766 C C . VAL A 1 93 ? 7.253 -4.583 -17.139 1.00 78.25 93 VAL A C 1
ATOM 768 O O . VAL A 1 93 ? 8.056 -4.143 -17.965 1.00 78.25 93 VAL A O 1
ATOM 771 N N . HIS A 1 94 ? 7.365 -5.811 -16.627 1.00 82.12 94 HIS A N 1
ATOM 772 C CA . HIS A 1 94 ? 8.443 -6.737 -16.987 1.00 82.12 94 HIS A CA 1
ATOM 773 C C . HIS A 1 94 ? 8.412 -7.114 -18.469 1.00 82.12 94 HIS A C 1
ATOM 775 O O . HIS A 1 94 ? 9.437 -7.042 -19.153 1.00 82.12 94 HIS A O 1
ATOM 781 N N . ALA A 1 95 ? 7.234 -7.457 -18.998 1.00 86.00 95 ALA A N 1
ATOM 782 C CA . ALA A 1 95 ? 7.071 -7.768 -20.415 1.00 86.00 95 ALA A CA 1
ATOM 783 C C . ALA A 1 95 ? 7.489 -6.585 -21.304 1.00 86.00 95 ALA A C 1
ATOM 785 O O . ALA A 1 95 ? 8.157 -6.758 -22.329 1.00 86.00 95 ALA A O 1
ATOM 786 N N . TRP A 1 96 ? 7.141 -5.362 -20.898 1.00 82.38 96 TRP A N 1
ATOM 787 C CA . TRP A 1 96 ? 7.481 -4.162 -21.649 1.00 82.38 96 TRP A CA 1
ATOM 788 C C . TRP A 1 96 ? 8.966 -3.802 -21.565 1.00 82.38 96 TRP A C 1
ATOM 790 O O . TRP A 1 96 ? 9.554 -3.443 -22.588 1.00 82.38 96 TRP A O 1
ATOM 800 N N . LYS A 1 97 ? 9.589 -3.969 -20.392 1.00 83.38 97 LYS A N 1
ATOM 801 C CA . LYS A 1 97 ? 11.040 -3.828 -20.208 1.00 83.38 97 LYS A CA 1
ATOM 802 C C . LYS A 1 97 ? 11.795 -4.760 -21.153 1.00 83.38 97 LYS A C 1
ATOM 804 O O . LYS A 1 97 ? 12.585 -4.281 -21.962 1.00 83.38 97 LYS A O 1
ATOM 809 N N . LYS A 1 98 ? 11.448 -6.052 -21.158 1.00 88.19 98 LYS A N 1
ATOM 810 C CA . LYS A 1 98 ? 12.051 -7.057 -22.049 1.00 88.19 98 LYS A CA 1
ATOM 811 C C . LYS A 1 98 ? 11.887 -6.697 -23.530 1.00 88.19 98 LYS A C 1
ATOM 813 O O . LYS A 1 98 ? 12.807 -6.860 -24.328 1.00 88.19 98 LYS A O 1
ATOM 818 N N . LYS A 1 99 ? 10.716 -6.173 -23.915 1.00 87.94 99 LYS A 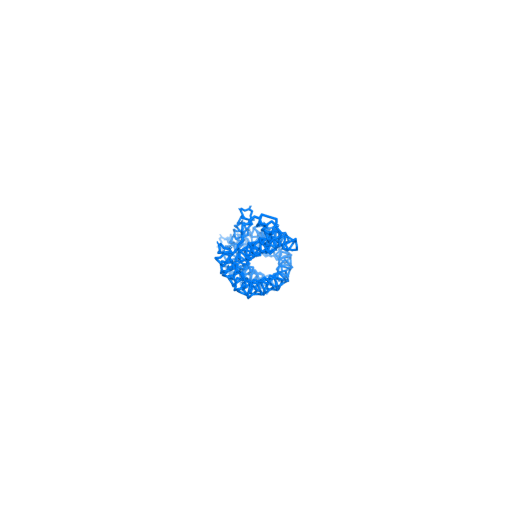N 1
ATOM 819 C CA . LYS A 1 99 ? 10.454 -5.709 -25.289 1.00 87.94 99 LYS A CA 1
ATOM 820 C C . LYS A 1 99 ? 11.336 -4.516 -25.675 1.00 87.94 99 LYS A C 1
ATOM 822 O O . LYS A 1 99 ? 11.826 -4.469 -26.800 1.00 87.94 99 LYS A O 1
ATOM 827 N N . LEU A 1 100 ? 11.522 -3.555 -24.771 1.00 84.50 100 LEU A N 1
ATOM 828 C CA . LEU A 1 100 ? 12.387 -2.394 -24.995 1.00 84.50 100 LEU A CA 1
ATOM 829 C C . LEU A 1 100 ? 13.868 -2.787 -25.056 1.00 84.50 100 LEU A C 1
ATOM 831 O O . LEU A 1 100 ? 14.555 -2.329 -25.963 1.00 84.50 100 LEU A O 1
ATOM 835 N N . GLU A 1 101 ? 14.331 -3.665 -24.167 1.00 85.25 101 GLU A N 1
ATOM 836 C CA . GLU A 1 101 ? 15.702 -4.202 -24.171 1.00 85.25 101 GLU A CA 1
ATOM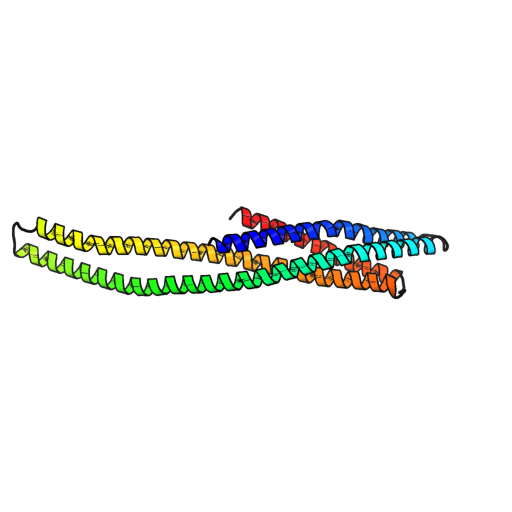 837 C C . GLU A 1 101 ? 16.027 -4.878 -25.502 1.00 85.25 101 GLU A C 1
ATOM 839 O O . GLU A 1 101 ? 16.985 -4.493 -26.172 1.00 85.25 101 GLU A O 1
ATOM 844 N N . LYS A 1 102 ? 15.151 -5.784 -25.955 1.00 88.50 102 LYS A N 1
ATOM 845 C CA . LYS A 1 102 ? 15.300 -6.458 -27.251 1.00 88.50 102 LYS A CA 1
ATOM 846 C C . LYS A 1 102 ? 15.351 -5.466 -28.417 1.00 88.50 102 LYS A C 1
ATOM 848 O O . LYS A 1 102 ? 16.140 -5.635 -29.346 1.00 88.50 102 LYS A O 1
ATOM 853 N N . ASN A 1 103 ? 14.514 -4.427 -28.385 1.00 80.44 103 ASN A N 1
ATOM 854 C CA . ASN A 1 103 ? 14.522 -3.400 -29.424 1.00 80.44 103 ASN A CA 1
ATOM 855 C C . ASN A 1 103 ? 15.851 -2.638 -29.444 1.00 80.44 103 ASN A C 1
ATOM 857 O O . ASN A 1 103 ? 16.425 -2.496 -30.520 1.00 80.44 103 ASN A O 1
ATOM 861 N N . VAL A 1 104 ? 16.360 -2.209 -28.285 1.00 80.44 104 VAL A N 1
ATOM 862 C CA . VAL A 1 104 ? 17.639 -1.489 -28.173 1.00 80.44 104 VAL A CA 1
ATOM 863 C C . VAL A 1 104 ? 18.804 -2.356 -28.661 1.00 80.44 104 VAL A C 1
ATOM 865 O O . VAL A 1 104 ? 19.595 -1.893 -29.483 1.00 80.44 104 VAL A O 1
ATOM 868 N N . GLU A 1 105 ? 18.869 -3.621 -28.247 1.00 83.19 105 GLU A N 1
ATOM 869 C CA . GLU A 1 105 ? 19.932 -4.562 -28.626 1.00 83.19 105 GLU A CA 1
ATOM 870 C C . GLU A 1 105 ? 19.935 -4.881 -30.134 1.00 83.19 105 GLU A C 1
ATOM 872 O O . GLU A 1 105 ? 20.971 -4.800 -30.806 1.00 83.19 105 GLU A O 1
ATOM 877 N N . SER A 1 106 ? 18.754 -5.151 -30.711 1.00 80.62 106 SER A N 1
ATOM 878 C CA . SER A 1 106 ? 18.590 -5.354 -32.164 1.00 80.62 106 SER A CA 1
ATOM 879 C C . SER A 1 106 ? 19.035 -4.133 -32.979 1.00 80.62 106 SER A C 1
ATOM 881 O O . SER A 1 106 ? 19.437 -4.222 -34.142 1.00 80.62 106 SER A O 1
ATOM 883 N N . TRP A 1 107 ? 18.973 -2.957 -32.362 1.00 74.12 107 TRP A N 1
ATOM 884 C CA . TRP A 1 107 ? 19.367 -1.714 -32.985 1.00 74.12 107 TRP A CA 1
ATOM 885 C C . TRP A 1 107 ? 20.866 -1.467 -32.904 1.00 74.12 107 TRP A C 1
ATOM 887 O O . TRP A 1 107 ? 21.458 -0.980 -33.865 1.00 74.12 107 TRP A O 1
ATOM 897 N N . GLU A 1 108 ? 21.499 -1.796 -31.780 1.00 76.94 108 GLU A N 1
ATOM 898 C CA . GLU A 1 108 ? 22.950 -1.690 -31.620 1.00 76.94 108 GLU A CA 1
ATOM 899 C C . GLU A 1 108 ? 23.694 -2.601 -32.592 1.00 76.94 108 GLU A C 1
ATOM 901 O O . GLU A 1 108 ? 24.672 -2.173 -33.208 1.00 76.94 108 GLU A O 1
ATOM 906 N N . THR A 1 109 ? 23.186 -3.813 -32.801 1.00 78.06 109 THR A N 1
ATOM 907 C CA . THR A 1 109 ? 23.686 -4.738 -33.827 1.00 78.06 109 THR A CA 1
ATOM 908 C C . THR A 1 109 ? 23.501 -4.165 -35.235 1.00 78.06 109 THR A C 1
ATOM 910 O O . THR A 1 109 ? 24.472 -4.053 -35.986 1.00 78.06 109 THR A O 1
ATOM 913 N N . ARG A 1 110 ? 22.300 -3.675 -35.581 1.00 72.69 110 ARG A N 1
ATOM 914 C CA . ARG A 1 110 ? 22.039 -3.049 -36.894 1.00 72.69 110 ARG A CA 1
ATOM 915 C C . ARG A 1 110 ? 22.852 -1.770 -37.136 1.00 72.69 110 ARG A C 1
ATOM 917 O O . ARG A 1 110 ? 23.233 -1.486 -38.271 1.00 72.69 110 ARG A O 1
ATOM 924 N N . ARG A 1 111 ? 23.135 -0.992 -36.090 1.00 75.25 111 ARG A N 1
ATOM 925 C CA . ARG A 1 111 ? 23.968 0.217 -36.158 1.00 75.25 111 ARG A CA 1
ATOM 926 C C . ARG A 1 111 ? 25.412 -0.122 -36.493 1.00 75.25 111 ARG A C 1
ATOM 928 O O . ARG A 1 111 ? 25.977 0.572 -37.330 1.00 75.25 111 ARG A O 1
ATOM 935 N N . ARG A 1 112 ? 26.000 -1.142 -35.852 1.00 78.50 112 ARG A N 1
ATOM 936 C CA . ARG A 1 112 ? 27.379 -1.567 -36.150 1.00 78.50 112 ARG A CA 1
ATOM 937 C C . ARG A 1 112 ? 27.515 -1.882 -37.635 1.00 78.50 112 ARG A C 1
ATOM 939 O O . ARG A 1 112 ? 28.339 -1.271 -38.299 1.00 78.50 112 ARG A O 1
ATOM 946 N N . LEU A 1 113 ? 26.599 -2.693 -38.165 1.00 76.44 113 LEU A N 1
ATOM 947 C CA . LEU A 1 113 ? 26.549 -3.023 -39.591 1.00 76.44 113 LEU A CA 1
ATOM 948 C C . LEU A 1 113 ? 26.412 -1.773 -40.476 1.00 76.44 113 LEU A C 1
ATOM 950 O O . LEU A 1 113 ? 27.155 -1.607 -41.437 1.00 76.44 113 LEU A O 1
ATOM 954 N N . SER A 1 114 ? 25.502 -0.856 -40.134 1.00 71.69 114 SER A N 1
ATOM 955 C CA . SER A 1 114 ? 25.282 0.363 -40.923 1.00 71.69 114 SER A CA 1
ATOM 956 C C . SER A 1 114 ? 26.463 1.336 -40.892 1.00 71.69 114 SER A C 1
ATOM 958 O O . SER A 1 114 ? 26.717 1.983 -41.901 1.00 71.69 114 SER A O 1
ATOM 960 N N . ILE A 1 115 ? 27.159 1.474 -39.758 1.00 78.19 115 ILE A N 1
ATOM 961 C CA . ILE A 1 115 ? 28.335 2.348 -39.638 1.00 78.19 115 ILE A CA 1
ATOM 962 C C . ILE A 1 115 ? 29.500 1.760 -40.423 1.00 78.19 115 ILE A C 1
ATOM 964 O O . ILE A 1 115 ? 30.139 2.494 -41.166 1.00 78.19 115 ILE A O 1
ATOM 968 N N . THR A 1 116 ? 29.745 0.452 -40.309 1.00 79.00 116 THR A N 1
ATOM 969 C CA . THR A 1 116 ? 30.786 -0.225 -41.092 1.00 79.00 116 THR A CA 1
ATOM 970 C C . THR A 1 116 ? 30.559 -0.030 -42.591 1.00 79.00 116 THR A C 1
ATOM 972 O O . THR A 1 116 ? 31.484 0.360 -43.297 1.00 79.00 116 THR A O 1
ATOM 975 N N . LEU A 1 117 ? 29.320 -0.208 -43.068 1.00 78.56 117 LEU A N 1
ATOM 976 C CA . LEU A 1 117 ? 28.965 0.029 -44.472 1.00 78.56 117 LEU A CA 1
ATOM 977 C C . LEU A 1 117 ? 29.137 1.498 -44.884 1.00 78.56 117 LEU A C 1
ATOM 979 O O . LEU A 1 117 ? 29.664 1.770 -45.958 1.00 78.56 117 LEU A O 1
ATOM 983 N N . PHE A 1 118 ? 28.726 2.444 -44.035 1.00 76.50 118 PHE A N 1
ATOM 984 C CA . PHE A 1 118 ? 28.849 3.873 -44.326 1.00 76.50 118 PHE A CA 1
ATOM 985 C C . PHE A 1 118 ? 30.312 4.329 -44.400 1.00 76.50 118 PHE A C 1
ATOM 987 O O . PHE A 1 118 ? 30.683 5.038 -45.329 1.00 76.50 118 PHE A O 1
ATOM 994 N N . VAL A 1 119 ? 31.156 3.890 -43.461 1.00 79.44 119 VAL A N 1
ATOM 995 C CA . VAL A 1 119 ? 32.595 4.196 -43.461 1.00 79.44 119 VAL A CA 1
ATOM 996 C C . VAL A 1 119 ? 33.273 3.592 -44.691 1.00 79.44 119 VAL A C 1
ATOM 998 O O . VAL A 1 119 ? 34.038 4.287 -45.352 1.00 79.44 119 VAL A O 1
ATOM 1001 N N . ALA A 1 120 ? 32.956 2.343 -45.048 1.00 80.50 120 ALA A N 1
ATOM 1002 C CA . ALA A 1 120 ? 33.493 1.707 -46.251 1.00 80.50 120 ALA A CA 1
ATOM 1003 C C . ALA A 1 120 ? 33.097 2.463 -47.533 1.00 80.50 120 ALA A C 1
ATOM 1005 O O . ALA A 1 120 ? 33.951 2.739 -48.373 1.00 80.50 120 ALA A O 1
ATOM 1006 N N . ALA A 1 121 ? 31.825 2.859 -47.659 1.00 80.06 121 ALA A N 1
ATOM 1007 C CA . ALA A 1 121 ? 31.343 3.650 -48.790 1.00 80.06 121 ALA A CA 1
ATOM 1008 C C . ALA A 1 121 ? 32.004 5.038 -48.855 1.00 80.06 121 ALA A C 1
ATOM 1010 O O . ALA A 1 121 ? 32.374 5.490 -49.935 1.00 80.06 121 ALA A O 1
ATOM 1011 N N . PHE A 1 122 ? 32.197 5.697 -47.709 1.00 77.06 122 PHE A N 1
ATOM 1012 C CA . PHE A 1 122 ? 32.872 6.992 -47.640 1.00 77.06 122 PHE A CA 1
ATOM 1013 C C . PHE A 1 122 ? 34.342 6.897 -48.065 1.00 77.06 122 PHE A C 1
ATOM 1015 O O . PHE A 1 122 ? 34.801 7.718 -48.852 1.00 77.06 122 PHE A O 1
ATOM 1022 N N . ILE A 1 123 ? 35.066 5.868 -47.609 1.00 80.25 123 ILE A N 1
ATOM 1023 C CA . ILE A 1 123 ? 36.452 5.617 -48.034 1.00 80.25 123 ILE A CA 1
ATOM 1024 C C . ILE A 1 123 ? 36.510 5.399 -49.549 1.00 80.25 123 ILE A C 1
ATOM 1026 O O . ILE A 1 123 ? 37.331 6.027 -50.212 1.00 80.25 123 ILE A O 1
ATOM 1030 N N . LEU A 1 124 ? 35.618 4.574 -50.111 1.00 81.69 124 LEU A N 1
ATOM 1031 C CA . LEU A 1 124 ? 35.546 4.356 -51.561 1.00 81.69 124 LEU A CA 1
ATOM 1032 C C . LEU A 1 124 ? 35.307 5.665 -52.321 1.00 81.69 124 LEU A C 1
ATOM 1034 O O . LEU A 1 124 ? 36.034 5.950 -53.267 1.00 81.69 124 LEU A O 1
ATOM 1038 N N . LEU A 1 125 ? 34.344 6.484 -51.884 1.00 78.81 125 LEU A N 1
ATOM 1039 C CA . LEU A 1 125 ? 34.072 7.792 -52.489 1.00 78.81 125 LEU A CA 1
ATOM 1040 C C . LEU A 1 125 ? 35.302 8.709 -52.469 1.00 78.81 125 LEU A C 1
ATOM 1042 O O . LEU A 1 125 ? 35.584 9.358 -53.473 1.00 78.81 125 LEU A O 1
ATOM 1046 N N . VAL A 1 126 ? 36.056 8.747 -51.364 1.00 76.88 126 VAL A N 1
ATOM 1047 C CA . VAL A 1 126 ? 37.308 9.518 -51.268 1.00 76.88 126 VAL A CA 1
ATOM 1048 C C . VAL A 1 126 ? 38.358 9.001 -52.255 1.00 76.88 126 VAL A C 1
ATOM 1050 O O . VAL A 1 126 ? 38.959 9.809 -52.960 1.00 76.88 126 VAL A O 1
ATOM 1053 N N . VAL A 1 127 ? 38.551 7.680 -52.358 1.00 78.56 127 VAL A N 1
ATOM 1054 C CA . VAL A 1 127 ? 39.497 7.089 -53.325 1.00 78.56 127 VAL A CA 1
ATOM 1055 C C . VAL A 1 127 ? 39.101 7.432 -54.764 1.00 78.56 127 VAL A C 1
ATOM 1057 O O . VAL A 1 127 ? 39.949 7.885 -55.530 1.00 78.56 127 VAL A O 1
ATOM 1060 N N . PHE A 1 128 ? 37.823 7.288 -55.127 1.00 69.81 128 PHE A N 1
ATOM 1061 C CA . PHE A 1 128 ? 37.340 7.637 -56.468 1.00 69.81 128 PHE A CA 1
ATOM 1062 C C . PHE A 1 128 ? 37.465 9.139 -56.766 1.00 69.81 128 PHE A C 1
ATOM 1064 O O . PHE A 1 128 ? 37.861 9.507 -57.868 1.00 69.81 128 PHE A O 1
ATOM 1071 N N . SER A 1 129 ? 37.243 10.005 -55.773 1.00 67.81 129 SER A N 1
ATOM 1072 C CA . SER A 1 129 ? 37.360 11.463 -55.942 1.00 67.81 129 SER A CA 1
ATOM 1073 C C . SER A 1 129 ? 38.794 11.915 -56.264 1.00 67.81 129 SER A C 1
ATOM 1075 O O . SER A 1 129 ? 38.986 12.895 -56.978 1.00 67.81 129 SER A O 1
ATOM 1077 N N . VAL A 1 130 ? 39.816 11.206 -55.762 1.00 65.50 130 VAL A N 1
ATOM 1078 C CA . VAL A 1 130 ? 41.235 11.506 -56.041 1.00 65.50 130 VAL A CA 1
ATOM 1079 C C . VAL A 1 130 ? 41.640 11.094 -57.462 1.00 65.50 130 VAL A C 1
ATOM 1081 O O . VAL A 1 130 ? 42.431 11.788 -58.098 1.00 65.50 130 VAL A O 1
ATOM 1084 N N . VAL A 1 131 ? 41.089 9.995 -57.986 1.00 59.84 131 VAL A N 1
ATOM 1085 C CA . VAL A 1 131 ? 41.412 9.484 -59.333 1.00 59.84 131 VAL A CA 1
ATOM 1086 C C . VAL A 1 131 ? 40.837 10.381 -60.441 1.00 59.84 131 VAL A C 1
ATOM 1088 O O . VAL A 1 131 ? 41.434 10.504 -61.510 1.00 59.84 131 VAL A O 1
ATOM 1091 N N . GLU A 1 132 ? 39.722 11.072 -60.190 1.00 53.97 132 GLU A N 1
ATOM 1092 C CA . GLU A 1 132 ? 39.044 11.905 -61.195 1.00 53.97 132 GLU A CA 1
ATOM 1093 C C . GLU A 1 132 ? 39.700 13.274 -61.444 1.00 53.97 132 GLU A C 1
ATOM 1095 O O . GLU A 1 132 ? 39.568 13.817 -62.544 1.00 53.97 132 GLU A O 1
ATOM 1100 N N . LEU A 1 133 ? 40.482 13.803 -60.490 1.00 53.38 133 LEU A N 1
ATOM 1101 C CA . LEU A 1 133 ? 41.216 15.069 -60.660 1.00 53.38 133 LEU A CA 1
ATOM 1102 C C . LEU A 1 133 ? 42.297 14.986 -61.759 1.00 53.38 133 LEU A C 1
ATOM 1104 O O . LEU A 1 133 ? 42.797 16.010 -62.219 1.00 53.38 133 LEU A O 1
ATOM 1108 N N . ILE A 1 134 ? 42.650 13.772 -62.190 1.00 55.31 134 ILE A N 1
ATOM 1109 C CA . ILE A 1 134 ? 43.719 13.514 -63.160 1.00 55.31 134 ILE A CA 1
ATOM 1110 C C . ILE A 1 134 ? 43.174 13.399 -64.600 1.00 55.31 134 ILE A C 1
ATOM 1112 O O . ILE A 1 134 ? 43.949 13.570 -65.538 1.00 55.31 134 ILE A O 1
ATOM 1116 N N . ILE A 1 135 ? 41.868 13.139 -64.815 1.00 56.41 135 ILE A N 1
ATOM 1117 C CA . ILE A 1 135 ? 41.397 12.614 -66.118 1.00 56.41 135 ILE A CA 1
ATOM 1118 C C . ILE A 1 135 ? 40.356 13.485 -66.866 1.00 56.41 135 ILE A C 1
ATOM 1120 O O . ILE A 1 135 ? 40.408 13.493 -68.093 1.00 56.41 135 ILE A O 1
ATOM 1124 N N . PHE A 1 136 ? 39.456 14.274 -66.246 1.00 50.72 136 PHE A N 1
ATOM 1125 C CA . PHE A 1 136 ? 38.399 14.964 -67.034 1.00 50.72 136 PHE A CA 1
ATOM 1126 C C . PHE A 1 136 ? 38.006 16.387 -66.592 1.00 50.72 136 PHE A C 1
ATOM 1128 O O . PHE A 1 136 ? 37.482 16.619 -65.506 1.00 50.72 136 PHE A O 1
ATOM 1135 N N . ALA A 1 137 ? 38.135 17.344 -67.519 1.00 52.69 137 ALA A N 1
ATOM 1136 C CA . ALA A 1 137 ? 37.534 18.673 -67.439 1.00 52.69 137 ALA A CA 1
ATOM 1137 C C . ALA A 1 137 ? 36.069 18.658 -67.944 1.00 52.69 137 ALA A C 1
ATOM 1139 O O . ALA A 1 137 ? 35.800 18.230 -69.063 1.00 52.69 137 ALA A O 1
ATOM 1140 N N . LYS A 1 138 ? 35.152 19.232 -67.146 1.00 52.53 138 LYS A N 1
ATOM 1141 C CA . LYS A 1 138 ? 33.797 19.758 -67.474 1.00 52.53 138 LYS A CA 1
ATOM 1142 C C . LYS A 1 138 ? 32.484 18.937 -67.322 1.00 52.53 138 LYS A C 1
ATOM 1144 O O . LYS A 1 138 ? 31.492 19.623 -67.085 1.00 52.53 138 LYS A O 1
ATOM 1149 N N . PRO A 1 139 ? 32.356 17.591 -67.303 1.00 53.53 139 PRO A N 1
ATOM 1150 C CA . PRO A 1 139 ? 31.041 16.942 -67.091 1.00 53.53 139 PRO A CA 1
ATOM 1151 C C . PRO A 1 139 ? 30.715 16.631 -65.612 1.00 53.53 139 PRO A C 1
ATOM 1153 O O . PRO A 1 139 ? 29.902 15.763 -65.307 1.00 53.53 139 PRO A O 1
ATOM 1156 N N . VAL A 1 140 ? 31.359 17.321 -64.670 1.00 55.44 140 VAL A N 1
ATOM 1157 C CA . VAL A 1 140 ? 31.451 16.880 -63.266 1.00 55.44 140 VAL A CA 1
ATOM 1158 C C . VAL A 1 140 ? 30.235 17.292 -62.418 1.00 55.44 140 VAL A C 1
ATOM 1160 O O . VAL A 1 140 ? 29.817 16.551 -61.534 1.00 55.44 140 VAL A O 1
ATOM 1163 N N . ILE A 1 141 ? 29.599 18.433 -62.708 1.00 53.38 141 ILE A N 1
ATOM 1164 C CA . ILE A 1 141 ? 28.562 19.023 -61.833 1.00 53.38 141 ILE A CA 1
ATOM 1165 C C . ILE A 1 141 ? 27.253 18.210 -61.859 1.00 53.38 141 ILE A C 1
ATOM 1167 O O . ILE A 1 141 ? 26.639 17.982 -60.816 1.00 53.38 141 ILE A O 1
ATOM 1171 N N . THR A 1 142 ? 26.839 17.720 -63.030 1.00 55.03 142 THR A N 1
ATOM 1172 C CA . THR A 1 142 ? 25.596 16.945 -63.192 1.00 55.03 142 THR A CA 1
ATOM 1173 C C . THR A 1 142 ? 25.731 15.522 -62.640 1.00 55.03 142 THR A C 1
ATOM 1175 O O . THR A 1 142 ? 24.796 15.007 -62.027 1.00 55.03 142 THR A O 1
ATOM 1178 N N . ALA A 1 143 ? 26.911 14.907 -62.789 1.00 56.66 143 ALA A N 1
ATOM 1179 C CA . ALA A 1 143 ? 27.216 13.603 -62.205 1.00 56.66 143 ALA A CA 1
ATOM 1180 C C . ALA A 1 143 ? 27.224 13.675 -60.667 1.00 56.66 143 ALA A C 1
ATOM 1182 O O . ALA A 1 143 ? 26.534 12.884 -60.018 1.00 56.66 143 ALA A O 1
ATOM 1183 N N . LEU A 1 144 ? 27.886 14.687 -60.087 1.00 52.59 144 LEU A N 1
ATOM 1184 C CA . LEU A 1 144 ? 27.916 14.912 -58.637 1.00 52.59 144 LEU A CA 1
ATOM 1185 C C . LEU A 1 144 ? 26.527 15.159 -58.038 1.00 52.59 144 LEU A C 1
ATOM 1187 O O . LEU A 1 144 ? 26.226 14.622 -56.974 1.00 52.59 144 LEU A O 1
ATOM 1191 N N . ALA A 1 145 ? 25.656 15.918 -58.709 1.00 58.41 145 ALA A N 1
ATOM 1192 C CA . ALA A 1 145 ? 24.292 16.157 -58.230 1.00 58.41 145 ALA A CA 1
ATOM 1193 C C . ALA A 1 145 ? 23.448 14.864 -58.162 1.00 58.41 145 ALA A C 1
ATOM 1195 O O . ALA A 1 145 ? 22.678 14.679 -57.213 1.00 58.41 145 ALA A O 1
ATOM 1196 N N . SER A 1 146 ? 23.626 13.942 -59.119 1.00 58.06 146 SER A N 1
ATOM 1197 C CA . SER A 1 146 ? 22.951 12.631 -59.111 1.00 58.06 146 SER A CA 1
ATOM 1198 C C . SER A 1 146 ? 23.492 11.694 -58.018 1.00 58.06 146 SER A C 1
ATOM 1200 O O . SER A 1 146 ? 22.735 10.988 -57.351 1.00 58.06 146 SER A O 1
ATOM 1202 N N . VAL A 1 147 ? 24.803 11.746 -57.756 1.00 58.03 147 VAL A N 1
ATOM 1203 C CA . VAL A 1 147 ? 25.447 10.945 -56.706 1.00 58.03 147 VAL A CA 1
ATOM 1204 C C . VAL A 1 147 ? 25.063 11.467 -55.318 1.00 58.03 147 VAL A C 1
ATOM 1206 O O . VAL A 1 147 ? 24.718 10.679 -54.438 1.00 58.03 147 VAL A O 1
ATOM 1209 N N . LEU A 1 148 ? 25.017 12.788 -55.123 1.00 56.22 148 LEU A N 1
ATOM 1210 C CA . LEU A 1 148 ? 24.601 13.404 -53.858 1.00 56.22 148 LEU A CA 1
ATOM 1211 C C . LEU A 1 148 ? 23.137 13.097 -53.517 1.00 56.22 148 LEU A C 1
ATOM 1213 O O . LEU A 1 148 ? 22.839 12.770 -52.371 1.00 56.22 148 LEU A O 1
ATOM 1217 N N . THR A 1 149 ? 22.228 13.111 -54.496 1.00 58.56 149 THR A N 1
ATOM 1218 C CA . THR A 1 149 ? 20.821 12.724 -54.271 1.00 58.56 149 THR A CA 1
ATOM 1219 C C . THR A 1 149 ? 20.666 11.247 -53.902 1.00 58.56 149 THR A C 1
ATOM 1221 O O . THR A 1 149 ? 19.870 10.925 -53.018 1.00 58.56 149 THR A O 1
ATOM 1224 N N . SER A 1 150 ? 21.493 10.357 -54.464 1.00 55.38 150 SER A N 1
ATOM 1225 C CA . SER A 1 150 ? 21.537 8.944 -54.056 1.00 55.38 150 SER A CA 1
ATOM 1226 C C . SER A 1 150 ? 22.071 8.730 -52.625 1.00 55.38 150 SER A C 1
ATOM 1228 O O . SER A 1 150 ? 21.682 7.772 -51.954 1.00 55.38 150 SER A O 1
ATOM 1230 N N . ALA A 1 151 ? 22.896 9.655 -52.114 1.00 55.44 151 ALA A N 1
ATOM 1231 C CA . ALA A 1 151 ? 23.465 9.612 -50.763 1.00 55.44 151 ALA A CA 1
ATOM 1232 C C . ALA A 1 151 ? 22.563 10.236 -49.672 1.00 55.44 151 ALA A C 1
ATOM 1234 O O . ALA A 1 151 ? 22.718 9.912 -48.492 1.00 55.44 151 ALA A O 1
ATOM 1235 N N . ILE A 1 152 ? 21.586 11.077 -50.038 1.00 60.22 152 ILE A N 1
ATOM 1236 C CA . ILE A 1 152 ? 20.645 11.727 -49.100 1.00 60.22 152 ILE A CA 1
ATOM 1237 C C . ILE A 1 152 ? 19.664 10.721 -48.474 1.00 60.22 152 ILE A C 1
ATOM 1239 O O . ILE A 1 152 ? 19.402 10.776 -47.270 1.00 60.22 152 ILE A O 1
ATOM 1243 N N . VAL A 1 153 ? 19.172 9.753 -49.251 1.00 62.47 153 VAL A N 1
ATOM 1244 C CA . VAL A 1 153 ? 18.193 8.750 -48.786 1.00 62.47 153 VAL A CA 1
ATOM 1245 C C . VAL A 1 153 ? 18.740 7.878 -47.633 1.00 62.47 153 VAL A C 1
ATOM 1247 O O . VAL A 1 153 ? 18.042 7.698 -46.625 1.00 62.47 153 VAL A O 1
ATOM 1250 N N . PRO A 1 154 ? 19.993 7.374 -47.680 1.00 68.62 154 PRO A N 1
ATOM 1251 C CA . PRO A 1 154 ? 20.639 6.718 -46.540 1.00 68.62 154 PRO A CA 1
ATOM 1252 C C . PRO A 1 154 ? 20.739 7.589 -45.279 1.00 68.62 154 PRO A C 1
ATOM 1254 O O . PRO A 1 154 ? 20.547 7.078 -44.172 1.00 68.62 154 PRO A O 1
ATOM 1257 N N . VAL A 1 155 ? 21.010 8.891 -45.429 1.00 68.19 155 VAL A N 1
ATOM 1258 C CA . VAL A 1 155 ? 21.176 9.839 -44.311 1.00 68.19 155 VAL A CA 1
ATOM 1259 C C . VAL A 1 155 ? 19.836 10.153 -43.645 1.00 68.19 155 VAL A C 1
ATOM 1261 O O . VAL A 1 155 ? 19.736 10.099 -42.420 1.00 68.19 155 VAL A O 1
ATOM 1264 N N . GLU A 1 156 ? 18.776 10.387 -44.416 1.00 70.44 156 GLU A N 1
ATOM 1265 C CA . GLU A 1 156 ? 17.419 10.581 -43.888 1.00 70.44 156 GLU A CA 1
ATOM 1266 C C . GLU A 1 156 ? 16.918 9.323 -43.157 1.00 70.44 156 GLU A C 1
ATOM 1268 O O . GLU A 1 156 ? 16.397 9.369 -42.031 1.00 70.44 156 GLU A O 1
ATOM 1273 N N . THR A 1 157 ? 17.180 8.157 -43.755 1.00 74.81 157 THR A N 1
ATOM 1274 C CA . THR A 1 157 ? 16.881 6.859 -43.148 1.00 74.81 157 THR A CA 1
ATOM 1275 C C . THR A 1 157 ? 17.681 6.643 -41.864 1.00 74.81 157 THR A C 1
ATOM 1277 O O . THR A 1 157 ? 17.177 5.993 -40.953 1.00 74.81 157 THR A O 1
ATOM 1280 N N . TRP A 1 158 ? 18.906 7.168 -41.754 1.00 72.44 158 TRP A N 1
ATOM 1281 C CA . TRP A 1 158 ? 19.733 7.113 -40.544 1.00 72.44 158 TRP A CA 1
ATOM 1282 C C . TRP A 1 158 ? 19.248 8.086 -39.460 1.00 72.44 158 TRP A C 1
ATOM 1284 O O . TRP A 1 158 ? 19.134 7.694 -38.296 1.00 72.44 158 TRP A O 1
ATOM 1294 N N . CYS A 1 159 ? 18.877 9.313 -39.827 1.00 72.81 159 CYS A N 1
ATOM 1295 C CA . CYS A 1 159 ? 18.335 10.321 -38.914 1.00 72.81 159 CYS A CA 1
ATOM 1296 C C . CYS A 1 159 ? 17.007 9.879 -38.279 1.00 72.81 159 CYS A C 1
ATOM 1298 O O . CYS A 1 159 ? 16.879 9.886 -37.051 1.00 72.81 159 CYS A O 1
ATOM 1300 N N . SER A 1 160 ? 16.044 9.408 -39.081 1.00 78.81 160 SER A N 1
ATOM 1301 C CA . SER A 1 160 ? 14.749 8.892 -38.590 1.00 78.81 160 SER A CA 1
ATOM 1302 C C . SER A 1 160 ? 14.926 7.730 -37.603 1.00 78.81 160 SER A C 1
ATOM 1304 O O . SER A 1 160 ? 14.277 7.631 -36.555 1.00 78.81 160 SER A O 1
ATOM 1306 N N . LYS A 1 161 ? 15.896 6.873 -37.904 1.00 76.06 161 LYS A N 1
ATOM 1307 C CA . LYS A 1 161 ? 16.357 5.761 -37.086 1.00 76.06 161 LYS A CA 1
ATOM 1308 C C . LYS A 1 161 ? 16.981 6.231 -35.757 1.00 76.06 161 LYS A C 1
ATOM 1310 O O . LYS A 1 161 ? 16.569 5.766 -34.689 1.00 76.06 161 LYS A O 1
ATOM 1315 N N . CYS A 1 162 ? 17.913 7.181 -35.792 1.00 74.00 162 CYS A N 1
ATOM 1316 C CA . CYS A 1 162 ? 18.525 7.789 -34.605 1.00 74.00 162 CYS A CA 1
ATOM 1317 C C . CYS A 1 162 ? 17.492 8.469 -33.690 1.00 74.00 162 CYS A C 1
ATOM 1319 O O . CYS A 1 162 ? 17.579 8.346 -32.463 1.00 74.00 162 CYS A O 1
ATOM 1321 N N . TRP A 1 163 ? 16.482 9.118 -34.272 1.00 73.81 163 TRP A N 1
ATOM 1322 C CA . TRP A 1 163 ? 15.363 9.705 -33.538 1.00 73.81 163 TRP A CA 1
ATOM 1323 C C . TRP A 1 163 ? 14.531 8.643 -32.804 1.00 73.81 163 TRP A C 1
ATOM 1325 O O . TRP A 1 163 ? 14.264 8.768 -31.603 1.00 73.81 163 TRP A O 1
ATOM 1335 N N . LYS A 1 164 ? 14.190 7.537 -33.485 1.00 83.31 164 LYS A N 1
ATOM 1336 C CA . LYS A 1 164 ? 13.464 6.405 -32.881 1.00 83.31 164 LYS A CA 1
ATOM 1337 C C . LYS A 1 164 ? 14.210 5.818 -31.677 1.00 83.31 164 LYS A C 1
ATOM 1339 O O . LYS A 1 164 ? 13.581 5.559 -30.651 1.00 83.31 164 LYS A O 1
ATOM 1344 N N . ARG A 1 165 ? 15.542 5.696 -31.752 1.00 76.69 165 ARG A N 1
ATOM 1345 C CA . ARG A 1 165 ? 16.392 5.269 -30.625 1.00 76.69 165 ARG A CA 1
ATOM 1346 C C . ARG A 1 165 ? 16.268 6.205 -29.432 1.00 76.69 165 ARG A C 1
ATOM 1348 O O . ARG A 1 165 ? 16.106 5.735 -28.310 1.00 76.69 165 ARG A O 1
ATOM 1355 N N . ASN A 1 166 ? 16.377 7.516 -29.652 1.00 75.81 166 ASN A N 1
ATOM 1356 C CA . ASN A 1 166 ? 16.291 8.466 -28.545 1.00 75.81 166 ASN A CA 1
ATOM 1357 C C . ASN A 1 166 ? 14.926 8.345 -27.851 1.00 75.81 166 ASN A C 1
ATOM 1359 O O . ASN A 1 166 ? 14.852 8.260 -26.629 1.00 75.81 166 ASN A O 1
ATOM 1363 N N . LYS A 1 167 ? 13.855 8.180 -28.637 1.00 84.00 167 LYS A N 1
ATOM 1364 C CA . LYS A 1 167 ? 12.505 7.920 -28.125 1.00 84.00 167 LYS A CA 1
ATOM 1365 C C . LYS A 1 167 ? 12.407 6.619 -27.316 1.00 84.00 167 LYS A C 1
ATOM 1367 O O . LYS A 1 167 ? 11.747 6.609 -26.281 1.00 84.00 167 LYS A O 1
ATOM 1372 N N . GLU A 1 168 ? 13.031 5.525 -27.754 1.00 84.12 168 GLU A N 1
ATOM 1373 C CA . GLU A 1 168 ? 13.057 4.253 -27.010 1.00 84.12 168 GLU A CA 1
ATOM 1374 C C . GLU A 1 168 ? 13.886 4.343 -25.723 1.00 84.12 168 GLU A C 1
ATOM 1376 O O . GLU A 1 168 ? 13.418 3.902 -24.676 1.00 84.12 168 GLU A O 1
ATOM 1381 N N . LYS A 1 169 ? 15.044 5.013 -25.751 1.00 81.06 169 LYS A N 1
ATOM 1382 C CA . LYS A 1 169 ? 15.855 5.277 -24.551 1.00 81.06 169 LYS A CA 1
ATOM 1383 C C . LYS A 1 169 ? 15.122 6.161 -23.540 1.00 81.06 169 LYS A C 1
ATOM 1385 O O . LYS A 1 169 ? 15.153 5.869 -22.350 1.00 81.06 169 LYS A O 1
ATOM 1390 N N . ILE A 1 170 ? 14.418 7.197 -24.000 1.00 81.06 170 ILE A N 1
ATOM 1391 C CA . ILE A 1 170 ? 13.564 8.038 -23.145 1.00 81.06 170 ILE A CA 1
ATOM 1392 C C . ILE A 1 170 ? 12.444 7.197 -22.518 1.00 81.06 170 ILE A C 1
ATOM 1394 O O . ILE A 1 170 ? 12.199 7.308 -21.320 1.00 81.06 170 ILE A O 1
ATOM 1398 N N . LYS A 1 171 ? 11.788 6.320 -23.291 1.00 83.44 171 LYS A N 1
ATOM 1399 C CA . LYS A 1 171 ? 10.769 5.398 -22.757 1.00 83.44 171 LYS A CA 1
ATOM 1400 C C . LYS A 1 171 ? 11.344 4.452 -21.707 1.00 83.44 171 LYS A C 1
ATOM 1402 O O . LYS A 1 171 ? 10.688 4.234 -20.697 1.00 83.44 171 LYS A O 1
ATOM 1407 N N . MET A 1 172 ? 12.544 3.921 -21.931 1.00 80.94 172 MET A N 1
ATOM 1408 C CA . MET A 1 172 ? 13.202 3.022 -20.988 1.00 80.94 172 MET A CA 1
ATOM 1409 C C . MET A 1 172 ? 13.598 3.744 -19.698 1.00 80.94 172 MET A C 1
ATOM 1411 O O . MET A 1 172 ? 13.301 3.239 -18.625 1.00 80.94 172 MET A O 1
ATOM 1415 N N . LYS A 1 173 ? 14.142 4.967 -19.782 1.00 81.06 173 LYS A N 1
ATOM 1416 C CA . LYS A 1 173 ? 14.382 5.815 -18.601 1.00 81.06 173 LYS A CA 1
ATOM 1417 C C . LYS A 1 173 ? 13.096 6.068 -17.809 1.00 81.06 173 LYS A C 1
ATOM 1419 O O . LYS A 1 173 ? 13.085 5.867 -16.601 1.00 81.06 173 LYS A O 1
ATOM 1424 N N . LYS A 1 174 ? 12.007 6.446 -18.491 1.00 79.44 174 LYS A N 1
ATOM 1425 C CA . LYS A 1 174 ? 10.694 6.633 -17.850 1.00 79.44 174 LYS A CA 1
ATOM 1426 C C . LYS A 1 174 ? 10.205 5.350 -17.176 1.00 79.44 174 LYS A C 1
ATOM 1428 O O . LYS A 1 174 ? 9.739 5.416 -16.049 1.00 79.44 174 LYS A O 1
ATOM 1433 N N . LEU A 1 175 ? 10.349 4.196 -17.833 1.00 79.75 175 LEU A N 1
ATOM 1434 C CA . LEU A 1 175 ? 9.973 2.897 -17.270 1.00 79.75 175 LEU A CA 1
ATOM 1435 C C . LEU A 1 175 ? 10.785 2.544 -16.019 1.00 79.75 175 LEU A C 1
ATOM 1437 O O . LEU A 1 175 ? 10.219 2.036 -15.061 1.00 79.75 175 LEU A O 1
ATOM 1441 N N . THR A 1 176 ? 12.088 2.825 -16.011 1.00 78.81 176 THR A N 1
ATOM 1442 C CA . THR A 1 176 ? 12.945 2.580 -14.845 1.00 78.81 176 THR A CA 1
ATOM 1443 C C . THR A 1 176 ? 12.526 3.433 -13.650 1.00 78.81 176 THR A C 1
ATOM 1445 O O . THR A 1 176 ? 12.441 2.909 -12.545 1.00 78.81 176 THR A O 1
ATOM 1448 N N . ILE A 1 177 ? 12.215 4.715 -13.869 1.00 76.50 177 ILE A N 1
ATOM 1449 C CA . ILE A 1 177 ? 11.714 5.617 -12.817 1.00 76.50 177 ILE A CA 1
ATOM 1450 C C . ILE A 1 177 ? 10.392 5.084 -12.258 1.00 76.50 177 ILE A C 1
ATOM 1452 O O . ILE A 1 177 ? 10.247 4.891 -11.057 1.00 76.50 177 ILE A O 1
ATOM 1456 N N . ILE A 1 178 ? 9.467 4.744 -13.151 1.00 73.69 178 ILE A N 1
ATOM 1457 C CA . ILE A 1 178 ? 8.191 4.100 -12.835 1.00 73.69 178 ILE A CA 1
ATOM 1458 C C . ILE A 1 178 ? 8.375 2.837 -11.978 1.00 73.69 178 ILE A C 1
ATOM 1460 O O . ILE A 1 178 ? 7.712 2.686 -10.956 1.00 73.69 178 ILE A O 1
ATOM 1464 N N . MET A 1 179 ? 9.280 1.937 -12.376 1.00 74.19 179 MET A N 1
ATOM 1465 C CA . MET A 1 179 ? 9.561 0.691 -11.658 1.00 74.19 179 MET A CA 1
ATOM 1466 C C . MET A 1 179 ? 10.148 0.953 -10.279 1.00 74.19 179 MET A C 1
ATOM 1468 O O . MET A 1 179 ? 9.817 0.241 -9.339 1.00 74.19 179 MET A O 1
ATOM 1472 N N . TYR A 1 180 ? 11.009 1.961 -10.167 1.00 75.31 180 TYR A N 1
ATOM 1473 C CA . TYR A 1 180 ? 11.637 2.340 -8.912 1.00 75.31 180 TYR A CA 1
ATOM 1474 C C . TYR A 1 180 ? 10.617 2.906 -7.919 1.00 75.31 180 TYR A C 1
ATOM 1476 O O . TYR A 1 180 ? 10.517 2.404 -6.800 1.00 75.31 180 TYR A O 1
ATOM 1484 N N . ILE A 1 181 ? 9.816 3.889 -8.345 1.00 69.62 181 ILE A N 1
ATOM 1485 C CA . ILE A 1 181 ? 8.800 4.522 -7.492 1.00 69.62 181 ILE A CA 1
ATOM 1486 C C . ILE A 1 181 ? 7.726 3.498 -7.108 1.00 69.62 181 ILE A C 1
ATOM 1488 O O . ILE A 1 181 ? 7.396 3.353 -5.933 1.00 69.62 181 ILE A O 1
ATOM 1492 N N . TYR A 1 182 ? 7.202 2.751 -8.084 1.00 70.75 182 TYR A N 1
ATOM 1493 C CA . TYR A 1 182 ? 6.165 1.757 -7.823 1.00 70.75 182 TYR A CA 1
ATOM 1494 C C . TYR A 1 182 ? 6.690 0.603 -6.970 1.00 70.75 182 TYR A C 1
ATOM 1496 O O . TYR A 1 182 ? 6.045 0.229 -6.003 1.00 70.75 182 TYR A O 1
ATOM 1504 N N . GLY A 1 183 ? 7.867 0.062 -7.292 1.00 71.31 183 GLY A N 1
ATOM 1505 C CA . GLY A 1 183 ? 8.454 -1.062 -6.568 1.00 71.31 183 GLY A CA 1
ATOM 1506 C C . GLY A 1 183 ? 8.743 -0.724 -5.110 1.00 71.31 183 GLY A C 1
ATOM 1507 O O . GLY A 1 183 ? 8.275 -1.433 -4.228 1.00 71.31 183 GLY A O 1
ATOM 1508 N N . SER A 1 184 ? 9.452 0.379 -4.857 1.00 69.88 184 SER A N 1
ATOM 1509 C CA . SER A 1 184 ? 9.821 0.791 -3.498 1.00 69.88 184 SER A CA 1
ATOM 1510 C C . SER A 1 184 ? 8.583 1.074 -2.643 1.00 69.88 184 SER A C 1
ATOM 1512 O O . SER A 1 184 ? 8.351 0.419 -1.627 1.00 69.88 184 SER A O 1
ATOM 1514 N N . SER A 1 185 ? 7.707 1.971 -3.096 1.00 70.31 185 SER A N 1
ATOM 1515 C CA . SER A 1 185 ? 6.565 2.381 -2.282 1.00 70.31 185 SER A CA 1
ATOM 1516 C C . SER A 1 185 ? 5.483 1.314 -2.152 1.00 70.31 185 SER A C 1
ATOM 1518 O O . SER A 1 185 ? 4.891 1.191 -1.083 1.00 70.31 185 SER A O 1
ATOM 1520 N N . ALA A 1 186 ? 5.236 0.505 -3.189 1.00 72.94 186 ALA A N 1
ATOM 1521 C CA . ALA A 1 186 ? 4.270 -0.584 -3.073 1.00 72.94 186 ALA A CA 1
ATOM 1522 C C . ALA A 1 186 ? 4.738 -1.638 -2.066 1.00 72.94 186 ALA A C 1
ATOM 1524 O O . ALA A 1 186 ? 3.907 -2.166 -1.333 1.00 72.94 186 ALA A O 1
ATOM 1525 N N . THR A 1 187 ? 6.045 -1.920 -1.979 1.00 75.62 187 THR A N 1
ATOM 1526 C CA . THR A 1 187 ? 6.559 -2.857 -0.969 1.00 75.62 187 THR A CA 1
ATOM 1527 C C . THR A 1 187 ? 6.394 -2.337 0.457 1.00 75.62 187 THR A C 1
ATOM 1529 O O . THR A 1 187 ? 5.966 -3.102 1.321 1.00 75.62 187 THR A O 1
ATOM 1532 N N . THR A 1 188 ? 6.644 -1.047 0.701 1.00 78.56 188 THR A N 1
ATOM 1533 C CA . THR A 1 188 ? 6.451 -0.424 2.021 1.00 78.56 188 THR A CA 1
ATOM 1534 C C . THR A 1 188 ? 4.977 -0.396 2.425 1.00 78.56 188 THR A C 1
ATOM 1536 O O . THR A 1 188 ? 4.627 -0.882 3.499 1.00 78.56 188 THR A O 1
ATOM 1539 N N . ILE A 1 189 ? 4.090 0.083 1.542 1.00 78.75 189 ILE A N 1
ATOM 1540 C CA . ILE A 1 189 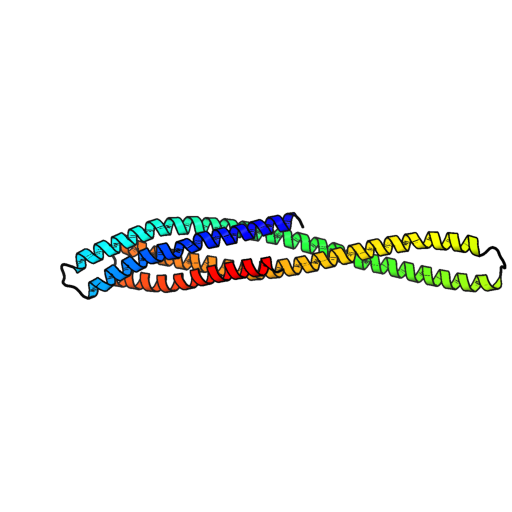? 2.639 0.113 1.797 1.00 78.75 189 ILE A CA 1
ATOM 1541 C C . ILE A 1 189 ? 2.118 -1.307 2.039 1.00 78.75 189 ILE A C 1
ATOM 1543 O O . ILE A 1 189 ? 1.370 -1.537 2.985 1.00 78.75 189 ILE A O 1
ATOM 1547 N N . TRP A 1 190 ? 2.547 -2.279 1.229 1.00 82.38 190 TRP A N 1
ATOM 1548 C CA . TRP A 1 190 ? 2.161 -3.678 1.402 1.00 82.38 190 TRP A CA 1
ATOM 1549 C C . TRP A 1 190 ? 2.598 -4.235 2.755 1.00 82.38 190 TRP A C 1
ATOM 1551 O O . TRP A 1 190 ? 1.796 -4.868 3.436 1.00 82.38 190 TRP A O 1
ATOM 1561 N N . MET A 1 191 ? 3.840 -3.980 3.171 1.00 83.81 191 MET A N 1
ATOM 1562 C CA . MET A 1 191 ? 4.342 -4.402 4.479 1.00 83.81 191 MET A CA 1
ATOM 1563 C C . MET A 1 191 ? 3.481 -3.836 5.614 1.00 83.81 191 MET A C 1
ATOM 1565 O O . MET A 1 191 ? 3.054 -4.592 6.487 1.00 83.81 191 MET A O 1
ATOM 1569 N N . HIS A 1 192 ? 3.179 -2.536 5.583 1.00 83.38 192 HIS A N 1
ATOM 1570 C CA . HIS A 1 192 ? 2.344 -1.905 6.604 1.00 83.38 192 HIS A CA 1
ATOM 1571 C C . HIS A 1 192 ? 0.902 -2.421 6.586 1.00 83.38 192 HIS A C 1
ATOM 1573 O O . HIS A 1 192 ? 0.331 -2.646 7.649 1.00 83.38 192 HIS A O 1
ATOM 1579 N N . VAL A 1 193 ? 0.335 -2.699 5.408 1.00 86.50 193 VAL A N 1
ATOM 1580 C CA . VAL A 1 193 ? -0.998 -3.311 5.270 1.00 86.50 193 VAL A CA 1
ATOM 1581 C C . VAL A 1 193 ? -1.035 -4.701 5.914 1.00 86.50 193 VAL A C 1
ATOM 1583 O O . VAL A 1 193 ? -1.975 -5.012 6.643 1.00 86.50 193 VAL A O 1
ATOM 1586 N N . GLN A 1 194 ? -0.000 -5.526 5.714 1.00 87.75 194 GLN A N 1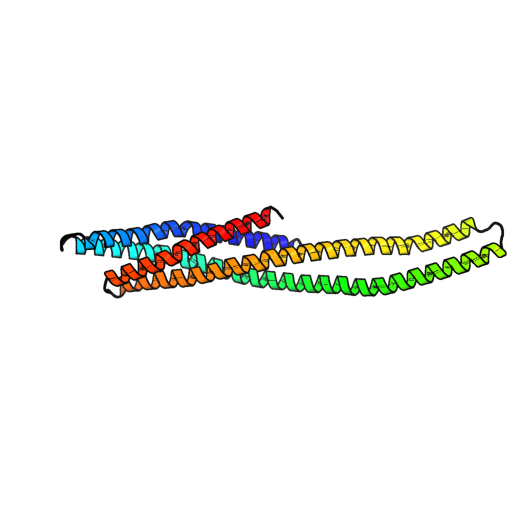
ATOM 1587 C CA . GLN A 1 194 ? 0.101 -6.842 6.363 1.00 87.75 194 GLN A CA 1
ATOM 1588 C C . GLN A 1 194 ? 0.250 -6.723 7.883 1.00 87.75 194 GLN A C 1
ATOM 1590 O O . GLN A 1 194 ? -0.398 -7.451 8.632 1.00 87.75 194 GLN A O 1
ATOM 1595 N N . GLN A 1 195 ? 1.092 -5.797 8.348 1.00 88.44 195 GLN A N 1
ATOM 1596 C CA . GLN A 1 195 ? 1.270 -5.550 9.779 1.00 88.44 195 GLN A CA 1
ATOM 1597 C C . GLN A 1 195 ? -0.028 -5.075 10.433 1.00 88.44 195 GLN A C 1
ATOM 1599 O O . GLN A 1 195 ? -0.363 -5.543 11.521 1.00 88.44 195 GLN A O 1
ATOM 1604 N N . LEU A 1 196 ? -0.765 -4.179 9.773 1.00 89.31 196 LEU A N 1
ATOM 1605 C CA . LEU A 1 196 ? -2.042 -3.682 10.266 1.00 89.31 196 LEU A CA 1
ATOM 1606 C C . LEU A 1 196 ? -3.065 -4.814 10.390 1.00 89.31 196 LEU A C 1
ATOM 1608 O O . LEU A 1 196 ? -3.700 -4.928 11.433 1.00 89.31 196 LEU A O 1
ATOM 1612 N N . GLU A 1 197 ? -3.170 -5.692 9.388 1.00 90.00 197 GLU A N 1
ATOM 1613 C CA . GLU A 1 197 ? -4.063 -6.856 9.446 1.00 90.00 197 GLU A CA 1
ATOM 1614 C C . GLU A 1 197 ? -3.756 -7.762 10.642 1.00 90.00 197 GLU A C 1
ATOM 1616 O O . GLU A 1 197 ? -4.661 -8.126 11.390 1.00 90.00 197 GLU A O 1
ATOM 1621 N N . ILE A 1 198 ? -2.483 -8.123 10.832 1.00 90.38 198 ILE A N 1
ATOM 1622 C CA . ILE A 1 198 ? -2.060 -9.005 11.927 1.00 90.38 198 ILE A CA 1
ATOM 1623 C C . ILE A 1 198 ? -2.416 -8.375 13.277 1.00 90.38 198 ILE A C 1
ATOM 1625 O O . ILE A 1 198 ? -3.000 -9.033 14.139 1.00 90.38 198 ILE A O 1
ATOM 1629 N N . LYS A 1 199 ? -2.099 -7.087 13.453 1.00 91.12 199 LYS A N 1
ATOM 1630 C CA . LYS A 1 199 ? -2.360 -6.363 14.700 1.00 91.12 199 LYS A CA 1
ATOM 1631 C C . LYS A 1 199 ? -3.857 -6.199 14.969 1.00 91.12 199 LYS A C 1
ATOM 1633 O O . LYS A 1 199 ? -4.286 -6.441 16.092 1.00 91.12 199 LYS A O 1
ATOM 1638 N N . LYS A 1 200 ? -4.657 -5.860 13.952 1.00 88.44 200 LYS A N 1
ATOM 1639 C CA . LYS A 1 200 ? -6.119 -5.738 14.072 1.00 88.44 200 LYS A CA 1
ATOM 1640 C C . LYS A 1 200 ? -6.785 -7.076 14.389 1.00 88.44 200 LYS A C 1
ATOM 1642 O O . LYS A 1 200 ? -7.609 -7.127 15.293 1.00 88.44 200 LYS A O 1
ATOM 1647 N N . LYS A 1 201 ? -6.379 -8.172 13.736 1.00 90.31 201 LYS A N 1
ATOM 1648 C CA . LYS A 1 201 ? -6.862 -9.526 14.073 1.00 90.31 201 LYS A CA 1
ATOM 1649 C C . LYS A 1 201 ? -6.523 -9.915 15.509 1.00 90.31 201 LYS A C 1
ATOM 1651 O O . LYS A 1 201 ? -7.368 -10.464 16.203 1.00 90.31 201 LYS A O 1
ATOM 1656 N N . SER A 1 202 ? -5.307 -9.606 15.961 1.00 90.69 202 SER A N 1
ATOM 1657 C CA . SER A 1 202 ? -4.890 -9.864 17.343 1.00 90.69 202 SER A CA 1
ATOM 1658 C C . SER A 1 202 ? -5.705 -9.053 18.356 1.00 90.69 202 SER A C 1
ATOM 1660 O O . SER A 1 202 ? -6.096 -9.598 19.384 1.00 90.69 202 SER A O 1
ATOM 1662 N N . LEU A 1 203 ? -5.990 -7.778 18.061 1.00 91.62 203 LEU A N 1
ATOM 1663 C CA . LEU A 1 203 ? -6.837 -6.914 18.889 1.00 91.62 203 LEU A CA 1
ATOM 1664 C C . LEU A 1 203 ? -8.278 -7.441 18.960 1.00 91.62 203 LEU A C 1
ATOM 1666 O O . LEU A 1 203 ? -8.821 -7.588 20.049 1.00 91.62 203 LEU A O 1
ATOM 1670 N N . LEU A 1 204 ? -8.875 -7.768 17.809 1.00 90.56 204 LEU A N 1
ATOM 1671 C CA . LEU A 1 204 ? -10.223 -8.339 17.738 1.00 90.56 204 LEU A CA 1
ATOM 1672 C C . LEU A 1 204 ? -10.329 -9.661 18.496 1.00 90.56 204 LEU A C 1
ATOM 1674 O O . LEU A 1 204 ? -11.324 -9.881 19.175 1.00 90.56 204 LEU A O 1
ATOM 1678 N N . HIS A 1 205 ? -9.303 -10.512 18.426 1.00 90.75 205 HIS A N 1
ATOM 1679 C CA . HIS A 1 205 ? -9.260 -11.748 19.201 1.00 90.75 205 HIS A CA 1
ATOM 1680 C C . HIS A 1 205 ? -9.315 -11.475 20.710 1.00 90.75 205 HIS A C 1
ATOM 1682 O O . HIS A 1 205 ? -10.050 -12.152 21.416 1.00 90.75 205 HIS A O 1
ATOM 1688 N N . SER A 1 206 ? -8.589 -10.474 21.219 1.00 90.12 206 SER A N 1
ATOM 1689 C CA . SER A 1 206 ? -8.665 -10.097 22.642 1.00 90.12 206 SER A CA 1
ATOM 1690 C C . SER A 1 206 ? -10.040 -9.585 23.034 1.00 90.12 206 SER A C 1
ATOM 1692 O O . SER A 1 206 ? -10.559 -9.952 24.083 1.00 90.12 206 SER A O 1
ATOM 1694 N N . VAL A 1 207 ? -10.648 -8.763 22.178 1.00 89.69 207 VAL A N 1
ATOM 1695 C CA . VAL A 1 207 ? -12.007 -8.263 22.399 1.00 89.69 207 VAL A CA 1
ATOM 1696 C C . VAL A 1 207 ? -13.008 -9.415 22.425 1.00 89.69 207 VAL A C 1
ATOM 1698 O O . VAL A 1 207 ? -13.832 -9.483 23.332 1.00 89.69 207 VAL A O 1
ATOM 1701 N N . ASP A 1 208 ? -12.928 -10.339 21.468 1.00 89.50 208 ASP A N 1
ATOM 1702 C CA . ASP A 1 208 ? -13.813 -11.502 21.400 1.00 89.50 208 ASP A CA 1
ATOM 1703 C C . ASP A 1 208 ? -13.666 -12.405 22.626 1.00 89.50 208 ASP A C 1
ATOM 1705 O O . ASP A 1 208 ? -14.656 -12.819 23.226 1.00 89.50 208 ASP A O 1
ATOM 1709 N N . TYR A 1 209 ? -12.426 -12.623 23.049 1.00 86.50 209 TYR A N 1
ATOM 1710 C CA . TYR A 1 209 ? -12.097 -13.398 24.232 1.00 86.50 209 TYR A CA 1
ATOM 1711 C C . TYR A 1 209 ? -12.699 -12.789 25.511 1.00 86.50 209 TYR A C 1
ATOM 1713 O O . TYR A 1 209 ? -13.327 -13.494 26.300 1.00 86.50 209 TYR A O 1
ATOM 1721 N N . VAL A 1 210 ? -12.599 -11.465 25.689 1.00 87.06 210 VAL A N 1
ATOM 1722 C CA . VAL A 1 210 ? -13.212 -10.749 26.825 1.00 87.06 210 VAL A CA 1
ATOM 1723 C C . VAL A 1 210 ? -14.739 -10.798 26.778 1.00 87.06 210 VAL A C 1
ATOM 1725 O O . VAL A 1 210 ? -15.384 -11.001 27.806 1.00 87.06 210 VAL A O 1
ATOM 1728 N N . VAL A 1 211 ? -15.330 -10.621 25.596 1.00 86.38 211 VAL A N 1
ATOM 1729 C CA . VAL A 1 211 ? -16.788 -10.562 25.418 1.00 86.38 211 VAL A CA 1
ATOM 1730 C C . VAL A 1 211 ? -17.454 -11.933 25.578 1.00 86.38 211 VAL A C 1
ATOM 1732 O O . VAL A 1 211 ? -18.584 -11.992 26.072 1.00 86.38 211 VAL A O 1
ATOM 1735 N N . THR A 1 212 ? -16.788 -13.008 25.150 1.00 81.50 212 THR A N 1
ATOM 1736 C CA . THR A 1 212 ? -17.385 -14.346 25.009 1.00 81.50 212 THR A CA 1
ATOM 1737 C C . THR A 1 212 ? -16.975 -15.305 26.126 1.00 81.50 212 THR A C 1
ATOM 1739 O O . THR A 1 212 ? -17.819 -16.048 26.622 1.00 81.50 212 THR A O 1
ATOM 1742 N N . GLU A 1 213 ? -15.705 -15.302 26.541 1.00 68.50 213 GLU A N 1
ATOM 1743 C CA . GLU A 1 213 ? -15.162 -16.339 27.434 1.00 68.50 213 GLU A CA 1
ATOM 1744 C C . GLU A 1 213 ? -15.100 -15.928 28.912 1.00 68.50 213 GLU A C 1
ATOM 1746 O O . GLU A 1 213 ? -14.770 -16.752 29.762 1.00 68.50 213 GLU A O 1
ATOM 1751 N N . GLY A 1 214 ? -15.461 -14.684 29.252 1.00 58.66 214 GLY A N 1
ATOM 1752 C CA . GLY A 1 214 ? -15.565 -14.251 30.651 1.00 58.66 214 GLY A CA 1
ATOM 1753 C C . GLY A 1 214 ? -14.234 -14.324 31.405 1.00 58.66 214 GLY A C 1
ATOM 1754 O O . GLY A 1 214 ? -14.198 -14.722 32.570 1.00 58.66 214 GLY A O 1
ATOM 1755 N N . TYR A 1 215 ? -13.135 -13.977 30.730 1.00 57.47 215 TYR A N 1
ATOM 1756 C CA . TYR A 1 215 ? -11.803 -13.907 31.329 1.00 57.47 215 TYR A CA 1
ATOM 1757 C C . TYR A 1 215 ? -11.762 -12.941 32.523 1.00 57.47 215 TYR A C 1
ATOM 1759 O O . TYR A 1 215 ? -12.680 -12.141 32.721 1.00 57.47 215 TYR A O 1
ATOM 1767 N N . THR A 1 216 ? -10.671 -12.944 33.299 1.00 71.44 216 THR A N 1
ATOM 1768 C CA . THR A 1 216 ? -10.434 -11.856 34.256 1.00 71.44 216 THR A CA 1
ATOM 1769 C C . THR A 1 216 ? -10.419 -10.537 33.483 1.00 71.44 216 THR A C 1
ATOM 1771 O O . THR A 1 216 ? -9.470 -10.245 32.754 1.00 71.44 216 THR A O 1
ATOM 1774 N N . LEU A 1 217 ? -11.500 -9.757 33.625 1.00 78.19 217 LEU A N 1
ATOM 1775 C CA . LEU A 1 217 ? -11.771 -8.543 32.846 1.00 78.19 217 LEU A CA 1
ATOM 1776 C C . LEU A 1 217 ? -10.550 -7.615 32.816 1.00 78.19 217 LEU A C 1
ATOM 1778 O O . LEU A 1 217 ? -10.209 -7.089 31.764 1.00 78.19 217 LEU A O 1
ATOM 1782 N N . LYS A 1 218 ? -9.825 -7.544 33.939 1.00 80.38 218 LYS A N 1
ATOM 1783 C CA . LYS A 1 218 ? -8.552 -6.832 34.087 1.00 80.38 218 LYS A CA 1
ATOM 1784 C C . LYS A 1 218 ? -7.494 -7.243 33.071 1.00 80.38 218 LYS A C 1
ATOM 1786 O O . LYS A 1 218 ? -7.031 -6.417 32.297 1.00 80.38 218 LYS A O 1
ATOM 1791 N N . VAL A 1 219 ? -7.146 -8.529 33.035 1.00 83.12 219 VAL A N 1
ATOM 1792 C CA . VAL A 1 219 ? -6.082 -9.037 32.157 1.00 83.12 219 VAL A CA 1
ATOM 1793 C C . VAL A 1 219 ? -6.481 -8.888 30.689 1.00 83.12 219 VAL A C 1
ATOM 1795 O O . VAL A 1 219 ? -5.645 -8.577 29.847 1.00 83.12 219 VAL A O 1
ATOM 1798 N N . GLY A 1 220 ? -7.767 -9.069 30.384 1.00 86.62 220 GLY A N 1
ATOM 1799 C CA . GLY A 1 220 ? -8.292 -8.846 29.042 1.00 86.62 220 GLY A CA 1
ATOM 1800 C C . GLY A 1 220 ? -8.232 -7.381 28.600 1.00 86.62 220 GLY A C 1
ATOM 1801 O O . GLY A 1 220 ? -7.810 -7.098 27.482 1.00 86.62 220 GLY A O 1
ATOM 1802 N N . MET A 1 221 ? -8.611 -6.445 29.475 1.00 86.94 221 MET A N 1
ATOM 1803 C CA . MET A 1 221 ? -8.532 -5.007 29.199 1.00 86.94 221 MET A CA 1
ATOM 1804 C C . MET A 1 221 ? -7.087 -4.515 29.078 1.00 86.94 221 MET A C 1
ATOM 1806 O O . MET A 1 221 ? -6.796 -3.710 28.191 1.00 86.94 221 MET A O 1
ATOM 1810 N N . ASP A 1 222 ? -6.169 -5.040 29.893 1.00 88.06 222 ASP A N 1
ATOM 1811 C CA . ASP A 1 222 ? -4.736 -4.744 29.796 1.00 88.06 222 ASP A CA 1
ATOM 1812 C C . ASP A 1 222 ? -4.160 -5.191 28.441 1.00 88.06 222 ASP A C 1
ATOM 1814 O O . ASP A 1 222 ? -3.489 -4.407 27.762 1.00 88.06 222 ASP A O 1
ATOM 1818 N N . ASP A 1 223 ? -4.483 -6.412 27.998 1.00 89.44 223 ASP A N 1
ATOM 1819 C CA . ASP A 1 223 ? -4.067 -6.943 26.692 1.00 89.44 223 ASP A CA 1
ATOM 1820 C C . ASP A 1 223 ? -4.676 -6.142 25.523 1.00 89.44 223 ASP A C 1
ATOM 1822 O O . ASP A 1 223 ? -3.988 -5.815 24.550 1.00 89.44 223 ASP A O 1
ATOM 1826 N N . ILE A 1 224 ? -5.950 -5.746 25.630 1.00 91.38 224 ILE A N 1
ATOM 1827 C CA . ILE A 1 224 ? -6.609 -4.858 24.658 1.00 91.38 224 ILE A CA 1
ATOM 1828 C C . ILE A 1 224 ? -5.876 -3.513 24.564 1.00 91.38 224 ILE A C 1
ATOM 1830 O O . ILE A 1 224 ? -5.580 -3.049 23.459 1.00 91.38 224 ILE A O 1
ATOM 1834 N N . ASN A 1 225 ? -5.553 -2.895 25.701 1.00 91.50 225 ASN A N 1
ATOM 1835 C CA . ASN A 1 225 ? -4.847 -1.616 25.758 1.00 91.50 225 ASN A CA 1
ATOM 1836 C C . ASN A 1 225 ? -3.444 -1.714 25.138 1.00 91.50 225 ASN A 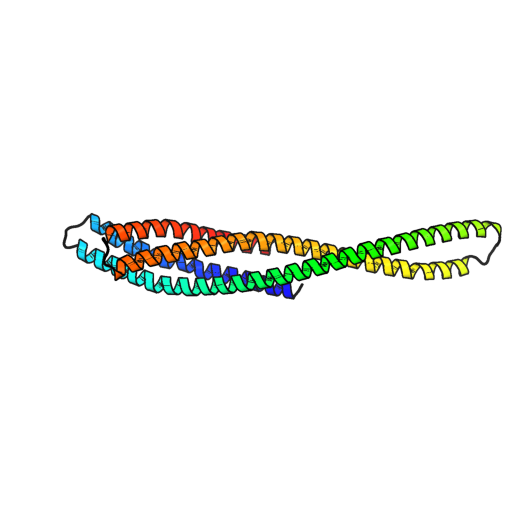C 1
ATOM 1838 O O . ASN A 1 225 ? -3.036 -0.848 24.359 1.00 91.50 225 ASN A O 1
ATOM 1842 N N . GLU A 1 226 ? -2.703 -2.785 25.435 1.00 92.50 226 GLU A N 1
ATOM 1843 C CA . GLU A 1 226 ? -1.388 -3.031 24.842 1.00 92.50 226 GLU A CA 1
ATOM 1844 C C . GLU A 1 226 ? -1.477 -3.160 23.315 1.00 92.50 226 GLU A C 1
ATOM 1846 O O . GLU A 1 226 ? -0.755 -2.477 22.580 1.00 92.50 226 GLU A O 1
ATOM 1851 N N . LYS A 1 227 ? -2.412 -3.969 22.810 1.00 91.44 227 LYS A N 1
ATOM 1852 C CA . LYS A 1 227 ? -2.588 -4.173 21.365 1.00 91.44 227 LYS A CA 1
ATOM 1853 C C . LYS A 1 227 ? -3.075 -2.918 20.649 1.00 91.44 227 LYS A C 1
ATOM 1855 O O . LYS A 1 227 ? -2.617 -2.641 19.537 1.00 91.44 227 LYS A O 1
ATOM 1860 N N . LEU A 1 228 ? -3.937 -2.120 21.277 1.00 89.62 228 LEU A N 1
ATOM 1861 C CA . LEU A 1 228 ? -4.392 -0.842 20.730 1.00 89.62 228 LEU A CA 1
ATOM 1862 C C . LEU A 1 228 ? -3.219 0.130 20.522 1.00 89.62 228 LEU A C 1
ATOM 1864 O O . LEU A 1 228 ? -3.086 0.711 19.441 1.00 89.62 228 LEU A O 1
ATOM 1868 N N . LYS A 1 229 ? -2.295 0.220 21.493 1.00 90.06 229 LYS A N 1
ATOM 1869 C CA . LYS A 1 229 ? -1.064 1.028 21.380 1.00 90.06 229 LYS A CA 1
ATOM 1870 C C . LYS A 1 229 ? -0.165 0.597 20.219 1.00 90.06 229 LYS A C 1
ATOM 1872 O O . LYS A 1 229 ? 0.591 1.417 19.704 1.00 90.06 229 LYS A O 1
ATOM 1877 N N . LEU A 1 230 ? -0.248 -0.659 19.775 1.00 90.19 230 LEU A N 1
ATOM 1878 C CA . LEU A 1 230 ? 0.494 -1.160 18.613 1.00 90.19 230 LEU A CA 1
ATOM 1879 C C . LEU A 1 230 ? -0.199 -0.866 17.275 1.00 90.19 230 LEU A C 1
ATOM 1881 O O . LEU A 1 230 ? 0.496 -0.744 16.260 1.00 90.19 230 LEU A O 1
ATOM 1885 N N . VAL A 1 231 ? -1.534 -0.783 17.255 1.00 87.31 231 VAL A N 1
ATOM 1886 C CA . VAL A 1 231 ? -2.350 -0.514 16.057 1.00 87.31 231 VAL A CA 1
ATOM 1887 C C . VAL A 1 231 ? -2.283 0.961 15.663 1.00 87.31 231 VAL A C 1
ATOM 1889 O O . VAL A 1 231 ? -2.002 1.265 14.502 1.00 87.31 231 VAL A O 1
ATOM 1892 N N . THR A 1 232 ? -2.484 1.874 16.616 1.00 86.56 232 THR A N 1
ATOM 1893 C CA . THR A 1 232 ? -2.514 3.330 16.385 1.00 86.56 232 THR A CA 1
ATOM 1894 C C . THR A 1 232 ? -1.323 3.871 15.584 1.00 86.56 232 THR A C 1
ATOM 1896 O O . THR A 1 232 ? -1.557 4.508 14.555 1.00 86.56 232 THR A O 1
ATOM 1899 N N . PRO A 1 233 ? -0.052 3.603 15.949 1.00 88.69 233 PRO A N 1
ATOM 1900 C CA . PRO A 1 233 ? 1.082 4.102 15.174 1.00 88.69 233 PRO A CA 1
ATOM 1901 C C . PRO A 1 233 ? 1.122 3.508 13.763 1.00 88.69 233 PRO A C 1
ATOM 1903 O O . PRO A 1 233 ? 1.475 4.207 12.821 1.00 88.69 233 PRO A O 1
ATOM 1906 N N . THR A 1 234 ? 0.690 2.253 13.584 1.00 86.69 234 THR A N 1
ATOM 1907 C CA . THR A 1 234 ? 0.663 1.615 12.257 1.00 86.69 234 THR A CA 1
ATOM 1908 C C . THR A 1 234 ? -0.358 2.267 11.334 1.00 86.69 234 THR A C 1
ATOM 1910 O O . THR A 1 234 ? -0.044 2.476 10.170 1.00 86.69 234 THR A O 1
ATOM 1913 N N . VAL A 1 235 ? -1.541 2.639 11.835 1.00 86.38 235 VAL A N 1
ATOM 1914 C CA . VAL A 1 235 ? -2.536 3.402 11.057 1.00 86.38 235 VAL A CA 1
ATOM 1915 C C . VAL A 1 235 ? -1.972 4.766 10.648 1.00 86.38 235 VAL A C 1
ATOM 1917 O O . VAL A 1 235 ? -2.073 5.148 9.482 1.00 86.38 235 VAL A O 1
ATOM 1920 N N . THR A 1 236 ? -1.329 5.475 11.578 1.00 87.31 236 THR A N 1
ATOM 1921 C CA . THR A 1 236 ? -0.718 6.789 11.320 1.00 87.31 236 THR A CA 1
ATOM 1922 C C . THR A 1 236 ? 0.406 6.715 10.286 1.00 87.31 236 THR A C 1
ATOM 1924 O O . THR A 1 236 ? 0.446 7.532 9.365 1.00 87.31 236 THR A O 1
ATOM 1927 N N . ASP A 1 237 ? 1.293 5.723 10.392 1.00 87.38 237 ASP A N 1
ATOM 1928 C CA . ASP A 1 237 ? 2.357 5.502 9.410 1.00 87.38 237 ASP A CA 1
ATOM 1929 C C . ASP A 1 237 ? 1.785 5.179 8.027 1.00 87.38 237 ASP A C 1
ATOM 1931 O O . ASP A 1 237 ? 2.233 5.743 7.031 1.00 87.38 237 ASP A O 1
ATOM 1935 N N . LEU A 1 238 ? 0.741 4.349 7.952 1.00 84.62 238 LEU A N 1
ATOM 1936 C CA . LEU A 1 238 ? 0.094 3.998 6.686 1.00 84.62 238 LEU A CA 1
ATOM 1937 C C . LEU A 1 238 ? -0.560 5.211 6.013 1.00 84.62 238 LEU A C 1
ATOM 1939 O O . LEU A 1 238 ? -0.438 5.380 4.797 1.00 84.62 238 LEU A O 1
ATOM 1943 N N . LEU A 1 239 ? -1.206 6.085 6.791 1.00 86.56 239 LEU A N 1
ATOM 1944 C CA . LEU A 1 239 ? -1.756 7.351 6.299 1.00 86.56 239 LEU A CA 1
ATOM 1945 C C . LEU A 1 239 ? -0.652 8.277 5.770 1.00 86.56 239 LEU A C 1
ATOM 1947 O O . LEU A 1 239 ? -0.780 8.820 4.671 1.00 86.56 239 LEU A O 1
ATOM 1951 N N . ARG A 1 240 ? 0.455 8.414 6.513 1.00 86.50 240 ARG A N 1
ATOM 1952 C CA . ARG A 1 240 ? 1.611 9.231 6.115 1.00 86.50 240 ARG A CA 1
ATOM 1953 C C . ARG A 1 240 ? 2.249 8.728 4.822 1.00 86.50 240 ARG A C 1
ATOM 1955 O O . ARG A 1 240 ? 2.441 9.516 3.899 1.00 86.50 240 ARG A O 1
ATOM 1962 N N . GLU A 1 241 ? 2.529 7.431 4.730 1.00 82.50 241 GLU A N 1
ATOM 1963 C CA . GLU A 1 241 ? 3.122 6.805 3.541 1.00 82.50 241 GLU A CA 1
ATOM 1964 C C . GLU A 1 241 ? 2.210 6.945 2.314 1.00 82.50 241 GLU A C 1
ATOM 1966 O O . GLU A 1 241 ? 2.674 7.262 1.217 1.00 82.50 241 GLU A O 1
ATOM 1971 N N . THR A 1 242 ? 0.894 6.793 2.495 1.00 80.56 242 THR A N 1
ATOM 1972 C CA . THR A 1 242 ? -0.090 6.959 1.413 1.00 80.56 242 THR A CA 1
ATOM 1973 C C . THR A 1 242 ? -0.138 8.405 0.897 1.00 80.56 242 THR A C 1
ATOM 1975 O O . THR A 1 242 ? -0.232 8.637 -0.317 1.00 80.56 242 THR A O 1
ATOM 1978 N N . ASP A 1 243 ? -0.010 9.392 1.787 1.00 82.81 243 ASP A N 1
ATOM 1979 C CA . ASP A 1 243 ? 0.050 10.812 1.424 1.00 82.81 243 ASP A CA 1
ATOM 1980 C C . ASP A 1 243 ? 1.378 11.197 0.760 1.00 82.81 243 ASP A C 1
ATOM 1982 O O . ASP A 1 243 ? 1.388 11.909 -0.251 1.00 82.81 243 ASP A O 1
ATOM 1986 N N . GLU A 1 244 ? 2.508 10.714 1.281 1.00 81.69 244 GLU A N 1
ATOM 1987 C CA . GLU A 1 244 ? 3.824 10.919 0.671 1.00 81.69 244 GLU A CA 1
ATOM 1988 C C . GLU A 1 244 ? 3.897 10.319 -0.733 1.00 81.69 244 GLU A C 1
ATOM 1990 O O . GLU A 1 244 ? 4.399 10.961 -1.662 1.00 81.69 244 GLU A O 1
ATOM 1995 N N . TRP A 1 245 ? 3.361 9.112 -0.904 1.00 74.62 245 TRP A N 1
ATOM 1996 C CA . TRP A 1 245 ? 3.274 8.437 -2.190 1.00 74.62 245 TRP A CA 1
ATOM 1997 C C . TRP A 1 245 ? 2.445 9.236 -3.196 1.00 74.62 245 TRP A C 1
ATOM 1999 O O . TRP A 1 245 ? 2.910 9.525 -4.302 1.00 74.62 245 TRP A O 1
ATOM 2009 N N . SER A 1 246 ? 1.253 9.674 -2.782 1.00 73.25 246 SER A N 1
ATOM 2010 C CA . SER A 1 246 ? 0.366 10.498 -3.608 1.00 73.25 246 SER A CA 1
ATOM 2011 C C . SER A 1 246 ? 1.028 11.816 -4.027 1.00 73.25 246 SER A C 1
ATOM 2013 O O . SER A 1 246 ? 0.784 12.308 -5.130 1.00 73.25 246 SER A O 1
ATOM 2015 N N . ARG A 1 247 ? 1.886 12.390 -3.170 1.00 75.81 247 ARG A N 1
ATOM 2016 C CA . ARG A 1 247 ? 2.631 13.624 -3.455 1.00 75.81 247 ARG A CA 1
ATOM 2017 C C . ARG A 1 247 ? 3.764 13.402 -4.453 1.00 75.81 247 ARG A C 1
ATOM 2019 O O . ARG A 1 247 ? 3.800 14.120 -5.448 1.00 75.81 247 ARG A O 1
ATOM 2026 N N . LYS A 1 248 ? 4.634 12.406 -4.223 1.00 70.69 248 LYS A N 1
ATOM 2027 C CA . LYS A 1 248 ? 5.760 12.065 -5.122 1.00 70.69 248 LYS A CA 1
ATOM 2028 C C . LYS A 1 248 ? 5.283 11.863 -6.559 1.00 70.69 248 LYS A C 1
ATOM 2030 O O . LYS A 1 248 ? 5.923 12.307 -7.500 1.00 70.69 248 LYS A O 1
ATOM 2035 N N . PHE A 1 249 ? 4.104 11.273 -6.715 1.00 63.75 249 PHE A N 1
ATOM 2036 C CA . PHE A 1 249 ? 3.512 11.018 -8.020 1.00 63.75 249 PHE A CA 1
ATOM 2037 C C . PHE A 1 249 ? 2.869 12.218 -8.725 1.00 63.75 249 PHE A C 1
ATOM 2039 O O . PHE A 1 249 ? 2.620 12.131 -9.923 1.00 63.75 249 PHE A O 1
ATOM 2046 N N . ARG A 1 250 ? 2.554 13.317 -8.027 1.00 65.25 250 ARG A N 1
ATOM 2047 C CA . ARG A 1 250 ? 2.005 14.531 -8.666 1.00 65.25 250 ARG A CA 1
ATOM 2048 C C . ARG A 1 250 ? 3.088 15.458 -9.211 1.00 65.25 250 ARG A C 1
ATOM 2050 O O . ARG A 1 250 ? 2.786 16.293 -10.058 1.00 65.25 250 ARG A O 1
ATOM 2057 N N . THR A 1 251 ? 4.303 15.357 -8.686 1.00 56.91 251 THR A N 1
ATOM 2058 C CA . THR A 1 251 ? 5.419 16.258 -9.000 1.00 56.91 251 THR A CA 1
ATOM 2059 C C . THR A 1 251 ? 6.343 15.760 -10.115 1.00 56.91 251 THR A C 1
ATOM 2061 O O . THR A 1 251 ? 7.074 16.584 -10.659 1.00 56.91 251 THR A O 1
ATOM 2064 N N . ASP A 1 252 ? 6.272 14.476 -10.487 1.00 48.91 252 ASP A N 1
ATOM 2065 C CA . ASP A 1 252 ? 7.157 13.807 -11.466 1.00 48.91 252 ASP A CA 1
ATOM 2066 C C . ASP A 1 252 ? 6.400 13.237 -12.685 1.00 48.91 252 ASP A C 1
ATOM 2068 O O . ASP A 1 252 ? 6.970 13.240 -13.809 1.00 48.91 252 ASP A O 1
#